Protein AF-A0A2D7RU64-F1 (afdb_monomer_lite)

pLDDT: mean 87.67, std 20.87, range [29.81, 98.88]

Secondary structure (DSSP, 8-state):
--------------GGGHHHHHHHHHTTS--SPPPHHHHHHHHHHHHHHHHHHHHHT-HHHHHHHHHHHHHSS-HHHHHHHHHTT--HHHHHHHHHHHHTT--HHHHHHHHHHHHHHHHHHHHHH---HHHHHHHHHHHHHHHHHHHEETTEE--HHHHHHHHHHHHHHHHHHHTS-HHHHHHHHHHHHHGGGGSEEEES--SSPPPHHHHHHHHHHHHTT-

Radius of gyration: 19.37 Å; chains: 1; bounding box: 39×70×60 Å

Structure (mmCIF, N/CA/C/O backbone):
data_AF-A0A2D7RU64-F1
#
_entry.id   AF-A0A2D7RU64-F1
#
loop_
_atom_site.group_PDB
_atom_site.id
_atom_site.type_symbol
_atom_site.label_atom_id
_atom_site.label_alt_id
_atom_site.label_comp_id
_atom_site.label_asym_id
_atom_site.label_entity_id
_atom_site.label_seq_id
_atom_site.pdbx_PDB_ins_code
_atom_site.Cartn_x
_atom_site.Cartn_y
_atom_site.Cartn_z
_atom_site.occupancy
_atom_site.B_iso_or_equiv
_atom_site.auth_seq_id
_atom_site.auth_comp_id
_atom_site.auth_asym_id
_atom_site.auth_atom_id
_atom_site.pdbx_PDB_model_num
ATOM 1 N N . MET A 1 1 ? -8.155 -51.438 -35.256 1.00 36.69 1 MET A N 1
ATOM 2 C CA . MET A 1 1 ? -6.892 -50.686 -35.390 1.00 36.69 1 MET A CA 1
ATOM 3 C C . MET A 1 1 ? -7.203 -49.251 -35.005 1.00 36.69 1 MET A C 1
ATOM 5 O O . MET A 1 1 ? -8.192 -48.715 -35.480 1.00 36.69 1 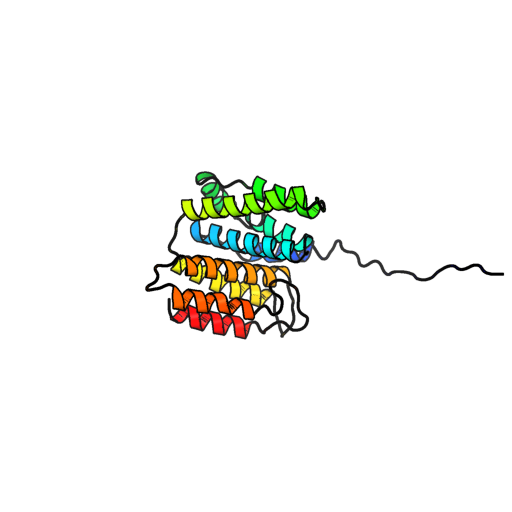MET A O 1
ATOM 9 N N . VAL A 1 2 ? -6.469 -48.746 -34.020 1.00 31.98 2 VAL A N 1
ATOM 10 C CA . VAL A 1 2 ? -6.647 -47.465 -33.319 1.00 31.98 2 VAL A CA 1
ATOM 11 C C . VAL A 1 2 ? -6.616 -46.281 -34.291 1.00 31.98 2 VAL A C 1
ATOM 13 O O . VAL A 1 2 ? -5.817 -46.326 -35.219 1.00 31.98 2 VAL A O 1
ATOM 16 N N . LEU A 1 3 ? -7.414 -45.233 -34.038 1.00 30.36 3 LEU A N 1
ATOM 17 C CA . LEU A 1 3 ? -6.971 -43.828 -34.073 1.00 30.36 3 LEU A CA 1
ATOM 18 C C . LEU A 1 3 ? -7.998 -42.899 -33.391 1.00 30.36 3 LEU A C 1
ATOM 20 O O . LEU A 1 3 ? -9.193 -42.941 -33.664 1.00 30.36 3 LEU A O 1
ATOM 24 N N . PHE A 1 4 ? -7.464 -42.124 -32.448 1.00 30.28 4 PHE A N 1
ATOM 25 C CA . PHE A 1 4 ? -8.061 -41.089 -31.600 1.00 30.28 4 PHE A CA 1
ATOM 26 C C . PHE A 1 4 ? -8.313 -39.772 -32.356 1.00 30.28 4 PHE A C 1
ATOM 28 O O . PHE A 1 4 ? -7.561 -39.481 -33.282 1.00 30.28 4 PHE A O 1
ATOM 35 N N . ALA A 1 5 ? -9.267 -38.963 -31.859 1.00 30.67 5 ALA A N 1
ATOM 36 C CA . ALA A 1 5 ? -9.297 -37.479 -31.760 1.00 30.67 5 ALA A CA 1
ATOM 37 C C . ALA A 1 5 ? -10.762 -36.989 -31.825 1.00 30.67 5 ALA A C 1
ATOM 39 O O . ALA A 1 5 ? -11.527 -37.541 -32.603 1.00 30.67 5 ALA A O 1
ATOM 40 N N . CYS A 1 6 ? -11.289 -35.977 -31.133 1.00 29.81 6 CYS A N 1
ATOM 41 C CA . CYS A 1 6 ? -10.915 -35.071 -30.043 1.00 29.81 6 CYS A CA 1
ATOM 42 C C . CYS A 1 6 ? -12.245 -34.398 -29.609 1.00 29.81 6 CYS A C 1
ATOM 44 O O . CYS A 1 6 ? -13.134 -34.202 -30.435 1.00 29.81 6 CYS A O 1
ATOM 46 N N . ALA A 1 7 ? -12.374 -34.002 -28.347 1.00 32.56 7 ALA A N 1
ATOM 47 C CA . ALA A 1 7 ? -13.348 -33.013 -27.852 1.00 32.56 7 ALA A CA 1
ATOM 48 C C . ALA A 1 7 ? -12.570 -32.024 -26.948 1.00 32.56 7 ALA A C 1
ATOM 50 O O . ALA A 1 7 ? -11.450 -32.389 -26.573 1.00 32.56 7 ALA A O 1
ATOM 51 N N . PRO A 1 8 ? -13.091 -30.852 -26.513 1.00 46.00 8 PRO A N 1
ATOM 52 C CA . PRO A 1 8 ? -14.379 -30.201 -26.796 1.00 46.00 8 PRO A CA 1
ATOM 53 C C . PRO A 1 8 ? -14.272 -28.697 -27.187 1.00 46.00 8 PRO A C 1
ATOM 55 O O . PRO A 1 8 ? -13.212 -28.081 -27.130 1.00 46.00 8 PRO A O 1
ATOM 58 N N . ASN A 1 9 ? -15.417 -28.096 -27.542 1.00 37.19 9 ASN A N 1
ATOM 59 C CA . ASN A 1 9 ? -15.616 -26.648 -27.682 1.00 37.19 9 ASN A CA 1
ATOM 60 C C . ASN A 1 9 ? -15.418 -25.926 -26.336 1.00 37.19 9 ASN A C 1
ATOM 62 O O . ASN A 1 9 ? -16.183 -26.149 -25.398 1.00 37.19 9 ASN A O 1
ATOM 66 N N . GLY A 1 10 ? -14.430 -25.032 -26.270 1.00 31.61 10 GLY A N 1
ATOM 67 C CA . GLY A 1 10 ? -14.260 -24.059 -25.192 1.00 31.61 10 GLY A CA 1
ATOM 68 C C . GLY A 1 10 ? -15.023 -22.769 -25.494 1.00 31.61 10 GLY A C 1
ATOM 69 O O . GLY A 1 10 ? -14.832 -22.157 -26.542 1.00 31.61 10 GLY A O 1
ATOM 70 N N . SER A 1 11 ? -15.886 -22.363 -24.565 1.00 34.62 11 SER A N 1
ATOM 71 C CA . SER A 1 11 ? -16.492 -21.032 -24.517 1.00 34.62 11 SER A CA 1
ATOM 72 C C . SER A 1 11 ? -15.397 -20.001 -24.231 1.00 34.62 11 SER A C 1
ATOM 74 O O . SER A 1 11 ? -14.817 -20.012 -23.147 1.00 34.62 11 SER A O 1
ATOM 76 N N . MET A 1 12 ? -15.103 -19.126 -25.194 1.00 34.28 12 MET A N 1
ATOM 77 C CA . MET A 1 12 ? -14.262 -17.947 -24.974 1.00 34.28 12 MET A CA 1
ATOM 78 C C . MET A 1 12 ? -15.017 -16.965 -24.075 1.00 34.28 12 MET A C 1
ATOM 80 O O . MET A 1 12 ? -16.063 -16.454 -24.463 1.00 34.28 12 MET A O 1
ATOM 84 N N . ILE A 1 13 ? -14.497 -16.719 -22.872 1.00 40.28 13 ILE A N 1
ATOM 85 C CA . ILE A 1 13 ? -14.863 -15.537 -22.090 1.00 40.28 13 ILE A CA 1
ATOM 86 C C . ILE A 1 13 ? -14.013 -14.384 -22.620 1.00 40.28 13 ILE A C 1
ATOM 88 O O . ILE A 1 13 ? -12.785 -14.464 -22.624 1.00 40.28 13 ILE A O 1
ATOM 92 N N . ASP A 1 14 ? -14.691 -13.351 -23.108 1.00 36.53 14 ASP A N 1
ATOM 93 C CA . ASP A 1 14 ? -14.107 -12.098 -23.566 1.00 36.53 14 ASP A CA 1
ATOM 94 C C . ASP A 1 14 ? -13.456 -11.365 -22.380 1.00 36.53 14 ASP A C 1
ATOM 96 O O . ASP A 1 14 ? -14.135 -10.882 -21.474 1.00 36.53 14 ASP A O 1
ATOM 100 N N . ARG A 1 15 ? -12.118 -11.342 -22.360 1.00 42.25 15 ARG A N 1
ATOM 101 C CA . ARG A 1 15 ? -11.293 -10.740 -21.298 1.00 42.25 15 ARG A CA 1
ATOM 102 C C . ARG A 1 15 ? -11.152 -9.219 -21.431 1.00 42.25 15 ARG A C 1
ATOM 104 O O . ARG A 1 15 ? -10.559 -8.597 -20.558 1.00 42.25 15 ARG A O 1
ATOM 111 N N . SER A 1 16 ? -11.697 -8.618 -22.489 1.00 36.31 16 SER A N 1
ATOM 112 C CA . SER A 1 16 ? -11.514 -7.190 -22.791 1.00 36.31 16 SER A CA 1
ATOM 113 C C . SER A 1 16 ? -12.290 -6.266 -21.851 1.00 36.31 16 SER A C 1
ATOM 115 O O . SER A 1 16 ? -11.922 -5.108 -21.697 1.00 36.31 16 SER A O 1
ATOM 117 N N . ASN A 1 17 ? -13.371 -6.766 -21.244 1.00 31.81 17 ASN A N 1
ATOM 118 C CA . ASN A 1 17 ? -14.371 -5.928 -20.578 1.00 31.81 17 ASN A CA 1
ATOM 119 C C . ASN A 1 17 ? -14.257 -5.907 -19.044 1.00 31.81 17 ASN A C 1
ATOM 121 O O . ASN A 1 17 ? -14.997 -5.186 -18.391 1.00 31.81 17 ASN A O 1
ATOM 125 N N . VAL A 1 18 ? -13.361 -6.713 -18.461 1.00 37.25 18 VAL A N 1
ATOM 126 C CA . VAL A 1 18 ? -13.151 -6.773 -17.001 1.00 37.25 18 VAL A CA 1
ATOM 127 C C . VAL A 1 18 ? -12.136 -5.722 -16.543 1.00 37.25 18 VAL A C 1
ATOM 129 O O . VAL A 1 18 ? -12.230 -5.230 -15.430 1.00 37.25 18 VAL A O 1
ATOM 132 N N . MET A 1 19 ? -11.192 -5.334 -17.407 1.00 37.41 19 MET A N 1
ATOM 133 C CA . MET A 1 19 ? -10.098 -4.425 -17.045 1.00 37.41 19 MET A CA 1
ATOM 134 C C . MET A 1 19 ? -10.523 -2.949 -17.012 1.00 37.41 19 MET A C 1
ATOM 136 O O . MET A 1 19 ? -9.963 -2.164 -16.256 1.00 37.41 19 MET A O 1
ATOM 140 N N . THR A 1 20 ? -11.503 -2.553 -17.831 1.00 34.12 20 THR A N 1
ATOM 141 C CA . THR A 1 20 ? -11.933 -1.150 -17.954 1.00 34.12 20 THR A CA 1
ATOM 142 C C . THR A 1 20 ? -12.822 -0.696 -16.799 1.00 34.12 20 THR A C 1
ATOM 144 O O . THR A 1 20 ? -12.705 0.446 -16.368 1.00 34.12 20 THR A O 1
ATOM 147 N N . ASP A 1 21 ? -13.656 -1.589 -16.256 1.00 35.47 21 ASP A N 1
ATOM 148 C CA . ASP A 1 21 ? -14.569 -1.266 -15.147 1.00 35.47 21 ASP A CA 1
ATOM 149 C C . ASP A 1 21 ? -13.836 -1.085 -13.805 1.00 35.47 21 ASP A C 1
ATOM 151 O O . ASP A 1 21 ? -14.283 -0.310 -12.958 1.00 35.47 21 ASP A O 1
ATOM 155 N N . THR A 1 22 ? -12.711 -1.778 -13.597 1.00 42.38 22 THR A N 1
ATOM 156 C CA . THR A 1 22 ? -11.930 -1.700 -12.350 1.00 42.38 22 THR A CA 1
ATOM 157 C C . THR A 1 22 ? -11.070 -0.435 -12.302 1.00 42.38 22 THR A C 1
ATOM 159 O O . THR A 1 22 ? -11.028 0.245 -11.281 1.00 42.38 22 THR A O 1
ATOM 162 N N . VAL A 1 23 ? -10.450 -0.060 -13.430 1.00 37.59 23 VAL A N 1
ATOM 163 C CA . VAL A 1 23 ? -9.608 1.148 -13.526 1.00 37.59 23 VAL A CA 1
ATOM 164 C C . VAL A 1 23 ? -10.438 2.430 -13.388 1.00 37.59 23 VAL A C 1
ATOM 166 O O . VAL A 1 23 ? -9.975 3.393 -12.785 1.00 37.59 23 VAL A O 1
ATOM 169 N N . GLU A 1 24 ? -11.679 2.467 -13.890 1.00 32.34 24 GLU A N 1
ATOM 170 C CA . GLU A 1 24 ? -12.553 3.636 -13.689 1.00 32.34 24 GLU A CA 1
ATOM 171 C C . GLU A 1 24 ? -13.027 3.800 -12.233 1.00 32.34 24 GLU A C 1
ATOM 173 O O . GLU A 1 24 ? -13.353 4.918 -11.827 1.00 32.34 24 GLU A O 1
ATOM 178 N N . LYS A 1 25 ? -13.049 2.725 -11.430 1.00 38.41 25 LYS A N 1
ATOM 179 C CA . LYS A 1 25 ? -13.471 2.788 -10.022 1.00 38.41 25 LYS A CA 1
ATOM 180 C C . LYS A 1 25 ? -12.365 3.229 -9.062 1.00 38.41 25 LYS A C 1
ATOM 182 O O . LYS A 1 25 ? -12.672 4.071 -8.218 1.00 38.41 25 LYS A O 1
ATOM 187 N N . SER A 1 26 ? -11.121 2.757 -9.208 1.00 44.41 26 SER A N 1
ATOM 188 C CA . SER A 1 26 ? -10.034 3.138 -8.276 1.00 44.41 26 SER A CA 1
ATOM 189 C C . SER A 1 26 ? -9.669 4.628 -8.390 1.00 44.41 26 SER A C 1
ATOM 191 O O . SER A 1 26 ? -9.471 5.328 -7.398 1.00 44.41 26 SER A O 1
ATOM 193 N N . VAL A 1 27 ? -9.727 5.186 -9.608 1.00 39.22 27 VAL A N 1
ATOM 194 C CA . VAL A 1 27 ? -9.453 6.612 -9.872 1.00 39.22 27 VAL A CA 1
ATOM 195 C C . VAL A 1 27 ? -10.478 7.540 -9.195 1.00 39.22 27 VAL A C 1
ATOM 197 O O . VAL A 1 27 ? -10.201 8.719 -8.963 1.00 39.22 27 VAL A O 1
ATOM 200 N N . ALA A 1 28 ? -11.669 7.038 -8.856 1.00 40.81 28 ALA A N 1
ATOM 201 C CA . ALA A 1 28 ? -12.777 7.864 -8.388 1.00 40.81 28 ALA A CA 1
ATOM 202 C C . ALA A 1 28 ? -12.670 8.322 -6.918 1.00 40.81 28 ALA A C 1
ATOM 204 O O . ALA A 1 28 ? -13.420 9.228 -6.536 1.00 40.81 28 ALA A O 1
ATOM 205 N N . HIS A 1 29 ? -11.782 7.748 -6.090 1.00 51.91 29 HIS A N 1
ATOM 206 C CA . HIS A 1 29 ? -11.872 7.949 -4.634 1.00 51.91 29 HIS A CA 1
ATOM 207 C C . HIS A 1 29 ? -11.072 9.130 -4.055 1.00 51.91 29 HIS A C 1
ATOM 209 O O . HIS A 1 29 ? -11.445 9.654 -3.007 1.00 51.91 29 HIS A O 1
ATOM 215 N N . GLN A 1 30 ? -10.046 9.654 -4.736 1.00 57.34 30 GLN A N 1
ATOM 216 C CA . GLN A 1 30 ? -9.261 10.789 -4.214 1.00 57.34 30 GLN A CA 1
ATOM 217 C C . GLN A 1 30 ? -9.542 12.098 -4.960 1.00 57.34 30 GLN A C 1
ATOM 219 O O . GLN A 1 30 ? -8.739 12.599 -5.742 1.00 57.34 30 GLN A O 1
ATOM 224 N N . GLN A 1 31 ? -10.701 12.700 -4.672 1.00 55.28 31 GLN A N 1
ATOM 225 C CA . GLN A 1 31 ? -11.150 13.972 -5.265 1.00 55.28 31 GLN A CA 1
ATOM 226 C C . GLN A 1 31 ? -10.354 15.213 -4.801 1.00 55.28 31 GLN A C 1
ATOM 228 O O . GLN A 1 31 ? -10.676 16.334 -5.196 1.00 55.28 31 GLN A O 1
ATOM 233 N N . SER A 1 32 ? -9.346 15.074 -3.932 1.00 66.75 32 SER A N 1
ATOM 234 C CA . SER A 1 32 ? -8.564 16.201 -3.403 1.00 66.75 32 SER A CA 1
ATOM 235 C C . SER A 1 32 ? -7.092 15.836 -3.186 1.00 66.75 32 SER A C 1
ATOM 237 O O . SER A 1 32 ? -6.800 14.702 -2.810 1.00 66.75 32 SER A O 1
ATOM 239 N N . PRO A 1 33 ? -6.159 16.786 -3.393 1.00 82.94 33 PRO A N 1
ATOM 240 C CA . PRO A 1 33 ? -4.736 16.544 -3.187 1.00 82.94 33 PRO A CA 1
ATOM 241 C C . PRO A 1 33 ? -4.428 16.258 -1.711 1.00 82.94 33 PRO A C 1
ATOM 243 O O . PRO A 1 33 ? -4.871 16.978 -0.812 1.00 82.94 33 PRO A O 1
ATOM 246 N N . LEU A 1 34 ? -3.624 15.228 -1.473 1.00 90.31 34 LEU A N 1
ATOM 247 C CA . LEU A 1 34 ? -3.094 14.847 -0.174 1.00 90.31 34 LEU A CA 1
ATOM 248 C C . LEU A 1 34 ? -1.852 15.683 0.173 1.00 90.31 34 LEU A C 1
ATOM 250 O O . LEU A 1 34 ? -1.037 16.017 -0.696 1.00 90.31 34 LEU A O 1
ATOM 254 N N . PRO A 1 35 ? -1.617 15.962 1.467 1.00 93.50 35 PRO A N 1
ATOM 255 C CA . PRO A 1 35 ? -0.308 16.392 1.937 1.00 93.50 35 PRO A CA 1
ATOM 256 C C . PRO A 1 35 ? 0.784 15.412 1.489 1.00 93.50 35 PRO A C 1
ATOM 258 O O . PRO A 1 35 ? 0.609 14.196 1.563 1.00 93.50 35 PRO A O 1
ATOM 261 N N . MET A 1 36 ? 1.943 15.930 1.077 1.00 95.31 36 MET A N 1
ATOM 262 C CA . MET A 1 36 ? 3.017 15.121 0.483 1.00 95.31 36 MET A CA 1
ATOM 263 C C . MET A 1 36 ? 3.421 13.877 1.306 1.00 95.31 36 MET A C 1
ATOM 265 O O . MET A 1 36 ? 3.544 12.810 0.702 1.00 95.31 36 MET A O 1
ATOM 269 N N . PRO A 1 37 ? 3.577 13.934 2.647 1.00 96.69 37 PRO A N 1
ATOM 270 C CA . PRO A 1 37 ? 3.855 12.730 3.434 1.00 96.69 37 PRO A CA 1
ATOM 271 C C . PRO A 1 37 ? 2.754 11.662 3.349 1.00 96.69 37 PRO A C 1
ATOM 273 O O . PRO A 1 37 ? 3.065 10.478 3.278 1.00 96.69 37 PRO A O 1
ATOM 276 N N . MET A 1 38 ? 1.479 12.069 3.307 1.00 96.88 38 MET A N 1
ATOM 277 C CA . MET A 1 38 ? 0.340 11.152 3.160 1.00 96.88 38 MET A CA 1
ATOM 278 C C . MET A 1 38 ? 0.296 10.558 1.752 1.00 96.88 38 MET A C 1
ATOM 280 O O . MET A 1 38 ? 0.139 9.350 1.613 1.00 96.88 38 MET A O 1
ATOM 284 N N . ARG A 1 39 ? 0.547 11.367 0.712 1.00 96.62 39 ARG A N 1
ATOM 285 C CA . ARG A 1 39 ? 0.670 10.870 -0.667 1.00 96.62 39 ARG A CA 1
ATOM 286 C C . ARG A 1 39 ? 1.771 9.814 -0.790 1.00 96.62 39 ARG A C 1
ATOM 288 O O . ARG A 1 39 ? 1.555 8.773 -1.398 1.00 96.62 39 ARG A O 1
ATOM 295 N N . LEU A 1 40 ? 2.942 10.047 -0.200 1.00 97.56 40 LEU A N 1
ATOM 296 C CA . LEU A 1 40 ? 4.040 9.075 -0.232 1.00 97.56 40 LEU A CA 1
ATOM 297 C C . LEU A 1 40 ? 3.752 7.818 0.596 1.00 97.56 40 LEU A C 1
ATOM 299 O O . LEU A 1 40 ? 4.186 6.731 0.214 1.00 97.56 40 LEU A O 1
ATOM 303 N N . ALA A 1 41 ? 3.023 7.946 1.705 1.00 98.06 41 ALA A N 1
ATOM 304 C CA . ALA A 1 41 ? 2.558 6.801 2.480 1.00 98.06 41 ALA A CA 1
ATOM 305 C C . ALA A 1 41 ? 1.562 5.947 1.676 1.00 98.06 41 ALA A C 1
ATOM 307 O O . ALA A 1 41 ? 1.728 4.731 1.609 1.00 98.06 41 ALA A O 1
ATOM 308 N N . PHE A 1 42 ? 0.604 6.588 0.999 1.00 97.81 42 PHE A N 1
ATOM 309 C CA . PHE A 1 42 ? -0.344 5.948 0.083 1.00 97.81 42 PHE A CA 1
ATOM 310 C C . PHE A 1 42 ? 0.393 5.193 -1.037 1.00 97.81 42 PHE A C 1
ATOM 312 O O . PHE A 1 42 ? 0.267 3.980 -1.165 1.00 97.81 42 PHE A O 1
ATOM 319 N N . MET A 1 43 ? 1.315 5.858 -1.741 1.00 97.94 43 MET A N 1
ATOM 320 C CA . MET A 1 43 ? 2.185 5.211 -2.737 1.00 97.94 43 MET A CA 1
ATOM 321 C C . MET A 1 43 ? 2.952 4.005 -2.177 1.00 97.94 43 MET A C 1
ATOM 323 O O . MET A 1 43 ? 3.092 2.985 -2.849 1.00 97.94 43 MET A O 1
ATOM 327 N N . SER A 1 44 ? 3.472 4.120 -0.951 1.00 98.69 44 SER A N 1
ATOM 328 C CA . SER A 1 44 ? 4.224 3.036 -0.312 1.00 98.69 44 SER A CA 1
ATOM 329 C C . SER A 1 44 ? 3.339 1.815 -0.063 1.00 98.69 44 SER A C 1
ATOM 331 O O . SER A 1 44 ? 3.830 0.690 -0.153 1.00 98.69 44 SER A O 1
ATOM 333 N N . GLY A 1 45 ? 2.051 2.024 0.228 1.00 98.69 45 GLY A N 1
ATOM 334 C CA . GLY A 1 45 ? 1.065 0.958 0.394 1.00 98.69 45 GLY A CA 1
ATOM 335 C C . GLY A 1 45 ? 0.924 0.105 -0.857 1.00 98.69 45 GLY A C 1
ATOM 336 O O . GLY A 1 45 ? 1.169 -1.100 -0.791 1.00 98.69 45 GLY A O 1
ATOM 337 N N . HIS A 1 46 ? 0.661 0.738 -2.002 1.00 98.69 46 HIS A N 1
ATOM 338 C CA . HIS A 1 46 ? 0.577 0.044 -3.291 1.00 98.69 46 HIS A CA 1
ATOM 339 C C . HIS A 1 46 ? 1.875 -0.695 -3.635 1.00 98.69 46 HIS A C 1
ATOM 341 O O . HIS A 1 46 ? 1.864 -1.866 -4.012 1.00 98.69 46 HIS A O 1
ATOM 347 N N . VAL A 1 47 ? 3.031 -0.052 -3.427 1.00 98.81 47 VAL A N 1
ATOM 348 C CA . VAL A 1 47 ? 4.338 -0.690 -3.660 1.00 98.81 47 VAL A CA 1
ATOM 349 C C . VAL A 1 47 ? 4.521 -1.923 -2.772 1.00 98.81 47 VAL A C 1
ATOM 351 O O . VAL A 1 47 ? 5.014 -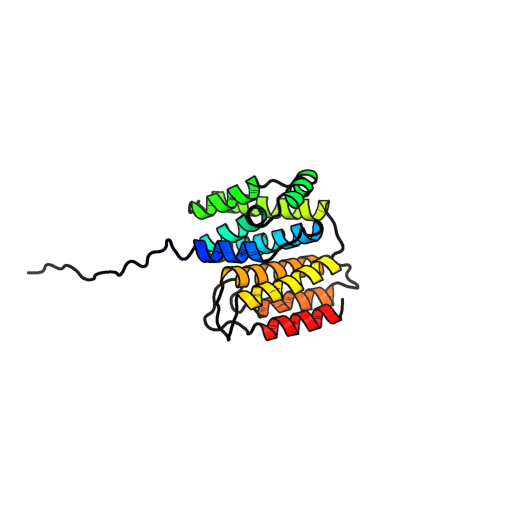2.953 -3.237 1.00 98.81 47 VAL A O 1
ATOM 354 N N . SER A 1 48 ? 4.103 -1.849 -1.507 1.00 98.81 48 SER A N 1
ATOM 355 C CA . SER A 1 48 ? 4.159 -2.972 -0.568 1.00 98.81 48 SER A CA 1
ATOM 356 C C . SER A 1 48 ? 3.238 -4.124 -0.988 1.00 98.81 48 SER A C 1
ATOM 358 O O . SER A 1 48 ? 3.669 -5.287 -0.997 1.00 98.81 48 SER A O 1
ATOM 360 N N . ALA A 1 49 ? 2.004 -3.817 -1.406 1.00 98.81 49 ALA A N 1
ATOM 361 C CA . ALA A 1 49 ? 1.063 -4.797 -1.944 1.00 98.81 49 ALA A CA 1
ATOM 362 C C . ALA A 1 49 ? 1.635 -5.483 -3.194 1.00 98.81 49 ALA A C 1
ATOM 364 O O . ALA A 1 49 ? 1.747 -6.712 -3.227 1.00 98.81 49 ALA A O 1
ATOM 365 N N . GLY A 1 50 ? 2.103 -4.700 -4.169 1.00 98.75 50 GLY A N 1
ATOM 366 C CA . GLY A 1 50 ? 2.648 -5.211 -5.424 1.00 98.75 50 GLY A CA 1
ATOM 367 C C . GLY A 1 50 ? 3.896 -6.080 -5.245 1.00 98.75 50 GLY A C 1
ATOM 368 O O . GLY A 1 50 ? 3.977 -7.172 -5.810 1.00 98.75 50 GLY A O 1
ATOM 369 N N . ILE A 1 51 ? 4.844 -5.676 -4.390 1.00 98.81 51 ILE A N 1
ATOM 370 C CA . ILE A 1 51 ? 6.021 -6.506 -4.064 1.00 98.81 51 ILE A CA 1
ATOM 371 C C . ILE A 1 51 ? 5.595 -7.823 -3.395 1.00 98.81 51 ILE A C 1
ATOM 373 O O . ILE A 1 51 ? 6.130 -8.887 -3.723 1.00 98.81 51 ILE A O 1
ATOM 377 N N . THR A 1 52 ? 4.629 -7.774 -2.473 1.00 98.75 52 THR A N 1
ATOM 378 C CA . THR A 1 52 ? 4.132 -8.978 -1.788 1.00 98.75 52 THR A CA 1
ATOM 379 C C . THR A 1 52 ? 3.459 -9.938 -2.769 1.00 98.75 52 THR A C 1
ATOM 381 O O . THR A 1 52 ? 3.719 -11.143 -2.727 1.00 98.75 52 THR A O 1
ATOM 384 N N . LEU A 1 53 ? 2.647 -9.412 -3.686 1.00 98.88 53 LEU A N 1
ATOM 385 C CA . LEU A 1 53 ? 1.968 -10.180 -4.730 1.00 98.88 53 LEU A CA 1
ATOM 386 C C . LEU A 1 53 ? 2.950 -10.821 -5.706 1.00 98.88 53 LEU A C 1
ATOM 388 O O . LEU A 1 53 ? 2.840 -12.016 -5.982 1.00 98.88 53 LEU A O 1
ATOM 392 N N . TYR A 1 54 ? 3.978 -10.086 -6.136 1.00 98.75 54 TYR A N 1
ATOM 393 C CA . TYR A 1 54 ? 5.030 -10.652 -6.976 1.00 98.75 54 TYR A CA 1
ATOM 394 C C . TYR A 1 54 ? 5.718 -11.842 -6.292 1.00 98.75 54 TYR A C 1
ATOM 396 O O . TYR A 1 54 ? 5.926 -12.890 -6.905 1.00 98.75 54 TYR A O 1
ATOM 404 N N . HIS A 1 55 ? 6.041 -11.718 -5.001 1.00 98.56 55 HIS A N 1
ATOM 405 C CA . HIS A 1 55 ? 6.631 -12.820 -4.240 1.00 98.56 55 HIS A CA 1
ATOM 406 C C . HIS A 1 55 ? 5.689 -14.015 -4.060 1.00 98.56 55 HIS A C 1
ATOM 408 O O . HIS A 1 55 ? 6.172 -15.139 -3.911 1.00 98.56 55 HIS A O 1
ATOM 414 N N . ALA A 1 56 ? 4.378 -13.788 -4.112 1.00 98.19 56 ALA A N 1
ATOM 415 C CA . ALA A 1 56 ? 3.364 -14.835 -4.110 1.00 98.19 56 ALA A CA 1
ATOM 416 C C . ALA A 1 56 ? 3.109 -15.450 -5.503 1.00 98.19 56 ALA A C 1
ATOM 418 O O . ALA A 1 56 ? 2.406 -16.454 -5.592 1.00 98.19 56 ALA A O 1
ATOM 419 N N . GLY A 1 57 ? 3.711 -14.899 -6.564 1.00 97.88 57 GLY A N 1
ATOM 420 C CA . GLY A 1 57 ? 3.550 -15.356 -7.947 1.00 97.88 57 GLY A CA 1
ATOM 421 C C . GLY A 1 57 ? 2.422 -14.670 -8.725 1.00 97.88 57 GLY A C 1
ATOM 422 O O . GLY A 1 57 ? 2.168 -15.058 -9.859 1.00 97.88 57 GLY A O 1
ATOM 423 N N . GLU A 1 58 ? 1.776 -13.651 -8.155 1.00 98.25 58 GLU A N 1
ATOM 424 C CA . GLU A 1 58 ? 0.674 -12.905 -8.778 1.00 98.25 58 GLU A CA 1
ATOM 425 C C . GLU A 1 58 ? 1.216 -11.691 -9.549 1.00 98.25 58 GLU A C 1
ATOM 427 O O . GLU A 1 58 ? 1.173 -10.555 -9.074 1.00 98.25 58 GLU A O 1
ATOM 432 N N . THR A 1 59 ? 1.793 -11.927 -10.729 1.00 97.69 59 THR A N 1
ATOM 433 C CA . THR A 1 59 ? 2.502 -10.893 -11.507 1.00 97.69 59 THR A CA 1
ATOM 434 C C . THR A 1 59 ? 1.586 -9.817 -12.085 1.00 97.69 59 THR A C 1
ATOM 436 O O . THR A 1 59 ? 1.973 -8.652 -12.093 1.00 97.69 59 THR A O 1
ATOM 439 N N . GLU A 1 60 ? 0.380 -10.183 -12.527 1.00 97.88 60 GLU A N 1
ATOM 440 C CA . GLU A 1 60 ? -0.594 -9.246 -13.103 1.00 97.88 60 GLU A CA 1
ATOM 441 C C . GLU A 1 60 ? -1.030 -8.201 -12.069 1.00 97.88 60 GLU A C 1
ATOM 443 O O . GLU A 1 60 ? -0.807 -7.009 -12.269 1.00 97.88 60 GLU A O 1
ATOM 448 N N . MET A 1 61 ? -1.533 -8.646 -10.910 1.00 98.38 61 MET A N 1
ATOM 449 C CA . MET A 1 61 ? -1.905 -7.729 -9.828 1.00 98.38 61 MET A CA 1
ATOM 450 C C . MET A 1 61 ? -0.690 -6.965 -9.293 1.00 98.38 61 MET A C 1
ATOM 452 O O . MET A 1 61 ? -0.795 -5.778 -8.997 1.00 98.38 61 MET A O 1
ATOM 456 N N . ALA A 1 62 ? 0.484 -7.603 -9.201 1.00 98.75 62 ALA A N 1
ATOM 457 C CA . ALA A 1 62 ? 1.703 -6.900 -8.809 1.00 98.75 62 ALA A CA 1
ATOM 458 C C . ALA A 1 62 ? 2.033 -5.729 -9.746 1.00 98.75 62 ALA A C 1
ATOM 460 O O . ALA A 1 62 ? 2.450 -4.676 -9.263 1.00 98.75 62 ALA A O 1
ATOM 461 N N . SER A 1 63 ? 1.837 -5.907 -11.056 1.00 98.56 63 SER A N 1
ATOM 462 C CA . SER A 1 63 ? 2.045 -4.859 -12.055 1.00 98.56 63 SER A CA 1
ATOM 463 C C . SER A 1 63 ? 1.124 -3.668 -11.815 1.00 98.56 63 SER A C 1
ATOM 465 O O . SER A 1 63 ? 1.615 -2.553 -11.634 1.00 98.56 63 SER A O 1
ATOM 467 N N . SER A 1 64 ? -0.188 -3.918 -11.722 1.00 97.75 64 SER A N 1
ATOM 468 C CA . SER A 1 64 ? -1.196 -2.879 -11.478 1.00 97.75 64 SER A CA 1
ATOM 469 C C . SER A 1 64 ? -0.855 -2.049 -10.240 1.00 97.75 64 SER A C 1
ATOM 471 O O . SER A 1 64 ? -0.675 -0.837 -10.343 1.00 97.75 64 SER A O 1
ATOM 473 N N . HIS A 1 65 ? -0.616 -2.710 -9.106 1.00 98.56 65 HIS A N 1
ATOM 474 C CA . HIS A 1 65 ? -0.270 -2.039 -7.849 1.00 98.56 65 HIS A CA 1
ATOM 475 C C . HIS A 1 65 ? 1.024 -1.227 -7.933 1.00 98.56 65 HIS A C 1
ATOM 477 O O . HIS A 1 65 ? 1.107 -0.103 -7.442 1.00 98.56 65 HIS A O 1
ATOM 483 N N . LEU A 1 66 ? 2.059 -1.749 -8.595 1.00 98.50 66 LEU A N 1
ATOM 484 C CA . LEU A 1 66 ? 3.317 -1.014 -8.752 1.00 98.50 66 LEU A CA 1
ATOM 485 C C . LEU A 1 66 ? 3.193 0.203 -9.680 1.00 98.50 66 LEU A C 1
ATOM 487 O O . LEU A 1 66 ? 4.068 1.073 -9.629 1.00 98.50 66 LEU A O 1
ATOM 491 N N . LEU A 1 67 ? 2.121 0.297 -10.473 1.00 97.75 67 LEU A N 1
ATOM 492 C CA . LEU A 1 67 ? 1.810 1.450 -11.315 1.00 97.75 67 LEU A CA 1
ATOM 493 C C . LEU A 1 67 ? 0.965 2.521 -10.604 1.00 97.75 67 LEU A C 1
ATOM 495 O O . LEU A 1 67 ? 1.061 3.689 -10.987 1.00 97.75 67 LEU A O 1
ATOM 499 N N . HIS A 1 68 ? 0.215 2.181 -9.550 1.00 95.69 68 HIS A N 1
ATOM 500 C CA . HIS A 1 68 ? -0.650 3.122 -8.812 1.00 95.69 68 HIS A CA 1
ATOM 501 C C . HIS A 1 68 ? 0.051 4.417 -8.356 1.00 95.69 68 HIS A C 1
ATOM 503 O O . HIS A 1 68 ? -0.519 5.498 -8.544 1.00 95.69 68 HIS A O 1
ATOM 509 N N . PRO A 1 69 ? 1.326 4.408 -7.893 1.00 95.06 69 PRO A N 1
ATOM 510 C CA . PRO A 1 69 ? 2.050 5.650 -7.607 1.00 95.06 69 PRO A CA 1
ATOM 511 C C . PRO A 1 69 ? 2.102 6.633 -8.787 1.00 95.06 69 PRO A C 1
ATOM 513 O O . PRO A 1 69 ? 2.216 7.847 -8.598 1.00 95.06 69 PRO A O 1
ATOM 516 N N . VAL A 1 70 ? 2.010 6.132 -10.018 1.00 93.44 70 VAL A N 1
ATOM 517 C CA . VAL A 1 70 ? 1.937 6.944 -11.231 1.00 93.44 70 VAL A CA 1
ATOM 518 C C . VAL A 1 70 ? 0.493 7.191 -11.654 1.00 93.44 70 VAL A C 1
ATOM 520 O O . VAL A 1 70 ? 0.182 8.346 -11.939 1.00 93.44 70 VAL A O 1
ATOM 523 N N . SER A 1 71 ? -0.383 6.191 -11.716 1.00 91.69 71 SER A N 1
ATOM 524 C CA . SER A 1 71 ? -1.739 6.377 -12.263 1.00 91.69 71 SER A CA 1
ATOM 525 C C . SER A 1 71 ? -2.676 7.172 -11.347 1.00 91.69 71 SER A C 1
ATOM 527 O O . SER A 1 71 ? -3.506 7.921 -11.854 1.00 91.69 71 SER A O 1
ATOM 529 N N . GLU A 1 72 ? -2.500 7.097 -10.026 1.00 89.50 72 GLU A N 1
ATOM 530 C CA . GLU A 1 72 ? -3.474 7.617 -9.045 1.00 89.50 72 GLU A CA 1
ATOM 531 C C . GLU A 1 72 ? -3.027 8.908 -8.346 1.00 89.50 72 GLU A C 1
ATOM 533 O O . GLU A 1 72 ? -3.685 9.417 -7.439 1.00 89.50 72 GLU A O 1
ATOM 538 N N . THR A 1 73 ? -1.896 9.476 -8.764 1.00 86.62 73 THR A N 1
ATOM 539 C CA . THR A 1 73 ? -1.381 10.732 -8.201 1.00 86.62 73 THR A CA 1
ATOM 540 C C . THR A 1 73 ? -1.900 11.939 -8.973 1.00 86.62 73 THR A C 1
ATOM 542 O O . THR A 1 73 ? -1.690 12.043 -10.187 1.00 86.62 73 THR A O 1
ATOM 545 N N . HIS A 1 74 ? -2.497 12.911 -8.283 1.00 84.50 74 HIS A N 1
ATOM 546 C CA . HIS A 1 74 ? -2.968 14.137 -8.921 1.00 84.50 74 HIS A CA 1
ATOM 547 C C . HIS A 1 74 ? -1.796 14.914 -9.546 1.00 84.50 74 HIS A C 1
ATOM 549 O O . HIS A 1 74 ? -0.670 14.916 -9.035 1.00 84.50 74 HIS A O 1
ATOM 555 N N . VAL A 1 75 ? -2.045 15.601 -10.666 1.00 82.12 75 VAL A N 1
ATOM 556 C CA . VAL A 1 75 ? -0.998 16.322 -11.416 1.00 82.12 75 VAL A CA 1
ATOM 557 C C . VAL A 1 75 ? -0.250 17.341 -10.545 1.00 82.12 75 VAL A C 1
ATOM 559 O O . VAL A 1 75 ? 0.978 17.420 -10.607 1.00 82.12 75 VAL A O 1
ATOM 562 N N . ASP A 1 76 ? -0.974 18.043 -9.673 1.00 82.25 76 ASP A N 1
ATOM 563 C CA . ASP A 1 76 ? -0.406 19.061 -8.781 1.00 82.25 76 ASP A CA 1
ATOM 564 C C . ASP A 1 76 ? 0.477 18.458 -7.679 1.00 82.25 76 ASP A C 1
ATOM 566 O O . ASP A 1 76 ? 1.534 19.003 -7.356 1.00 82.25 76 ASP A O 1
ATOM 570 N N . GLU A 1 77 ? 0.100 17.301 -7.130 1.00 87.31 77 GLU A N 1
ATOM 571 C CA . GLU A 1 77 ? 0.920 16.599 -6.137 1.00 87.31 77 GLU A CA 1
ATOM 572 C C . GLU A 1 77 ? 2.220 16.108 -6.775 1.00 87.31 77 GLU A C 1
ATOM 574 O O . GLU A 1 77 ? 3.306 16.256 -6.206 1.00 87.31 77 GLU A O 1
ATOM 579 N N . ARG A 1 78 ? 2.122 15.583 -8.002 1.00 86.25 78 ARG A N 1
ATOM 580 C CA . ARG A 1 78 ? 3.261 15.063 -8.763 1.00 86.25 78 ARG A CA 1
ATOM 581 C C . ARG A 1 78 ? 4.326 16.127 -9.011 1.00 86.25 78 ARG A C 1
ATOM 583 O O . ARG A 1 78 ? 5.515 15.821 -8.929 1.00 86.25 78 ARG A O 1
ATOM 590 N N . ALA A 1 79 ? 3.918 17.373 -9.262 1.00 88.25 79 ALA A N 1
ATOM 591 C CA . ALA A 1 79 ? 4.842 18.495 -9.416 1.00 88.25 79 ALA A CA 1
ATOM 592 C C . ALA A 1 79 ? 5.699 18.712 -8.157 1.00 88.25 79 ALA A C 1
ATOM 594 O O . ALA A 1 79 ? 6.918 18.863 -8.258 1.00 88.25 79 ALA A O 1
ATOM 595 N N . GLY A 1 80 ? 5.086 18.656 -6.969 1.00 91.19 80 GLY A N 1
ATOM 596 C CA . GLY A 1 80 ? 5.807 18.735 -5.697 1.00 91.19 80 GLY A CA 1
ATOM 597 C C . GLY A 1 80 ? 6.750 17.549 -5.480 1.00 91.19 80 GLY A C 1
ATOM 598 O O . GLY A 1 80 ? 7.887 17.732 -5.043 1.00 91.19 80 GLY A O 1
ATOM 599 N N . LEU A 1 81 ? 6.310 16.341 -5.840 1.00 95.06 81 LEU A N 1
ATOM 600 C CA . LEU A 1 81 ? 7.107 15.120 -5.707 1.00 95.06 81 LEU A CA 1
ATOM 601 C C . LEU A 1 81 ? 8.383 15.151 -6.562 1.00 95.06 81 LEU A C 1
ATOM 603 O O . LEU A 1 81 ? 9.436 14.699 -6.107 1.00 95.06 81 LEU A O 1
ATOM 607 N N . TYR A 1 82 ? 8.338 15.729 -7.768 1.00 94.44 82 TYR A N 1
ATOM 608 C CA . TYR A 1 82 ? 9.550 15.918 -8.579 1.00 94.44 82 TYR A CA 1
ATOM 609 C C . TYR A 1 82 ? 10.603 16.772 -7.862 1.00 94.44 82 TYR A C 1
ATOM 611 O O . TYR A 1 82 ? 11.796 16.493 -7.976 1.00 94.44 82 TYR A O 1
ATOM 619 N N . GLY A 1 83 ? 10.176 17.754 -7.062 1.00 93.62 83 GLY A N 1
ATOM 620 C CA . GLY A 1 83 ? 11.071 18.611 -6.280 1.00 93.62 83 GLY A CA 1
ATOM 621 C C . GLY A 1 83 ? 11.896 17.869 -5.222 1.00 93.62 83 GLY A C 1
ATOM 622 O O . GLY A 1 83 ? 12.968 18.344 -4.855 1.00 93.62 83 GLY A O 1
ATOM 623 N N . ILE A 1 84 ? 11.441 16.696 -4.769 1.00 95.19 84 ILE A N 1
ATOM 624 C CA . ILE A 1 84 ? 12.159 15.843 -3.802 1.00 95.19 84 ILE A CA 1
ATOM 625 C C . ILE A 1 84 ? 12.788 14.596 -4.442 1.00 95.19 84 ILE A C 1
ATOM 627 O O . ILE A 1 84 ? 13.281 13.718 -3.728 1.00 95.19 84 ILE A O 1
ATOM 631 N N . GLY A 1 85 ? 12.785 14.524 -5.778 1.00 95.94 85 GLY A N 1
ATOM 632 C CA . GLY A 1 85 ? 13.443 13.470 -6.550 1.00 95.94 85 GLY A CA 1
ATOM 633 C C . GLY A 1 85 ? 12.534 12.342 -7.040 1.00 95.94 85 GLY A C 1
ATOM 634 O O . GLY A 1 85 ? 13.049 11.306 -7.455 1.00 95.94 85 GLY A O 1
ATOM 635 N N . PHE A 1 86 ? 11.203 12.484 -7.017 1.00 97.00 86 PHE A N 1
ATOM 636 C CA . PHE A 1 86 ? 10.313 11.458 -7.573 1.00 97.00 86 PHE A CA 1
ATOM 637 C C . PHE A 1 86 ? 10.607 11.207 -9.058 1.00 97.00 86 PHE A C 1
ATOM 639 O O . PHE A 1 86 ? 10.914 12.126 -9.808 1.00 97.00 86 PHE A O 1
ATOM 646 N N . THR A 1 87 ? 10.522 9.949 -9.489 1.00 96.38 87 THR A N 1
ATOM 647 C CA . THR A 1 87 ? 10.834 9.532 -10.860 1.00 96.38 87 THR A CA 1
ATOM 648 C C . THR A 1 87 ? 9.808 8.486 -11.276 1.00 96.38 87 THR A C 1
ATOM 650 O O . THR A 1 87 ? 9.938 7.321 -10.905 1.00 96.38 87 THR A O 1
ATOM 653 N N . HIS A 1 88 ? 8.786 8.889 -12.041 1.00 95.19 88 HIS A N 1
ATOM 654 C CA . HIS A 1 88 ? 7.709 7.982 -12.473 1.00 95.19 88 HIS A CA 1
ATOM 655 C C . HIS A 1 88 ? 8.244 6.770 -13.253 1.00 95.19 88 HIS A C 1
ATOM 657 O O . HIS A 1 88 ? 7.764 5.659 -13.056 1.00 95.19 88 HIS A O 1
ATOM 663 N N . ALA A 1 89 ? 9.312 6.957 -14.037 1.00 97.31 89 ALA A N 1
ATOM 664 C CA . ALA A 1 89 ? 9.903 5.908 -14.861 1.00 97.31 89 ALA A CA 1
ATOM 665 C C . ALA A 1 89 ? 10.378 4.685 -14.056 1.00 97.31 89 ALA A C 1
ATOM 667 O O . ALA A 1 89 ? 10.466 3.594 -14.612 1.00 97.31 89 ALA A O 1
ATOM 668 N N . ILE A 1 90 ? 10.684 4.834 -12.759 1.00 98.25 90 ILE A N 1
ATOM 669 C CA . ILE A 1 90 ? 11.051 3.700 -11.893 1.00 98.25 90 ILE A CA 1
ATOM 670 C C . ILE A 1 90 ? 9.864 2.740 -11.721 1.00 98.25 90 ILE A C 1
ATOM 672 O O . ILE A 1 90 ? 10.042 1.529 -11.832 1.00 98.25 90 ILE A O 1
ATOM 676 N N . PHE A 1 91 ? 8.665 3.284 -11.513 1.00 98.38 91 PHE A N 1
ATOM 677 C CA . PHE A 1 91 ? 7.423 2.528 -11.333 1.00 98.38 91 PHE A CA 1
ATOM 678 C C . PHE A 1 91 ? 6.936 1.936 -12.659 1.00 98.38 91 PHE A C 1
ATOM 680 O O . PHE A 1 91 ? 6.673 0.739 -12.746 1.00 98.38 91 PHE A O 1
ATOM 687 N N . GLU A 1 92 ? 6.937 2.738 -13.727 1.00 98.19 92 GLU A N 1
ATOM 688 C CA . GLU A 1 92 ? 6.584 2.267 -15.074 1.00 98.19 92 GLU A CA 1
ATOM 689 C C . GLU A 1 92 ? 7.510 1.133 -15.532 1.00 98.19 92 GLU A C 1
ATOM 691 O O . GLU A 1 92 ? 7.044 0.140 -16.081 1.00 98.19 92 GLU A O 1
ATOM 696 N N . SER A 1 93 ? 8.819 1.227 -15.259 1.00 98.50 93 SER A N 1
ATOM 697 C CA . SER A 1 93 ? 9.780 0.188 -15.656 1.00 98.50 93 SER A CA 1
ATOM 698 C C . SER A 1 93 ? 9.492 -1.161 -15.001 1.00 98.50 93 SER A C 1
ATOM 700 O O . SER A 1 93 ? 9.636 -2.193 -15.655 1.00 98.50 93 SER A O 1
ATOM 702 N N . VAL A 1 94 ? 9.126 -1.177 -13.714 1.00 98.69 94 VAL A N 1
ATOM 703 C CA . VAL A 1 94 ? 8.825 -2.437 -13.022 1.00 98.69 94 VAL A CA 1
ATOM 704 C C . VAL A 1 94 ? 7.462 -2.997 -13.434 1.00 98.69 94 VAL A C 1
ATOM 706 O O . VAL A 1 94 ? 7.380 -4.200 -13.665 1.00 98.69 94 VAL A O 1
ATOM 709 N N . SER A 1 95 ? 6.446 -2.144 -13.623 1.00 98.50 95 SER A N 1
ATOM 710 C CA . SER A 1 95 ? 5.129 -2.532 -14.161 1.00 98.50 95 SER A CA 1
ATOM 711 C C . SER A 1 95 ? 5.276 -3.181 -15.541 1.00 98.50 95 SER A C 1
ATOM 713 O O . SER A 1 95 ? 4.939 -4.345 -15.734 1.00 98.50 95 SER A O 1
ATOM 715 N N . LEU A 1 96 ? 5.928 -2.490 -16.482 1.00 98.38 96 LEU A N 1
ATOM 716 C CA . LEU A 1 96 ? 6.139 -2.997 -17.842 1.00 98.38 96 LEU A CA 1
ATOM 717 C C . LEU A 1 96 ? 6.942 -4.306 -17.869 1.00 98.38 96 LEU A C 1
ATOM 719 O O . LEU A 1 96 ? 6.690 -5.170 -18.706 1.00 98.38 96 LEU A O 1
ATOM 723 N N . ALA A 1 97 ? 7.914 -4.474 -16.966 1.00 98.69 97 ALA A N 1
ATOM 724 C CA . ALA A 1 97 ? 8.660 -5.725 -16.862 1.00 98.69 97 ALA A CA 1
ATOM 725 C C . ALA A 1 97 ? 7.775 -6.893 -16.390 1.00 98.69 97 ALA A C 1
ATOM 727 O O . ALA A 1 97 ? 7.947 -8.010 -16.874 1.00 98.69 97 ALA A O 1
ATOM 728 N N . LEU A 1 98 ? 6.839 -6.647 -15.470 1.00 98.50 98 LEU A N 1
ATOM 729 C CA . LEU A 1 98 ? 5.889 -7.654 -14.995 1.00 98.50 98 LEU A CA 1
ATOM 730 C C . LEU A 1 98 ? 4.845 -8.002 -16.062 1.00 98.50 98 LEU A C 1
ATOM 732 O O . LEU A 1 98 ? 4.613 -9.183 -16.309 1.00 98.50 98 LEU A O 1
ATOM 736 N N . GLU A 1 99 ? 4.287 -7.002 -16.749 1.00 97.69 99 GLU A N 1
ATOM 737 C CA . GLU A 1 99 ? 3.376 -7.193 -17.893 1.00 97.69 99 GLU A CA 1
ATOM 738 C C . GLU A 1 99 ? 4.013 -8.000 -19.028 1.00 97.69 99 GLU A C 1
ATOM 740 O O . GLU A 1 99 ? 3.347 -8.799 -19.685 1.00 97.69 99 GLU A O 1
ATOM 745 N N . ALA A 1 100 ? 5.316 -7.818 -19.249 1.00 97.94 100 ALA A N 1
ATOM 746 C CA . ALA A 1 100 ? 6.076 -8.548 -20.257 1.00 97.94 100 ALA A CA 1
ATOM 747 C C . ALA A 1 100 ? 6.510 -9.962 -19.817 1.00 97.94 100 ALA A C 1
ATOM 749 O O . ALA A 1 100 ? 7.277 -10.595 -20.546 1.00 97.94 100 ALA A O 1
ATOM 750 N N . ASP A 1 101 ? 6.082 -10.435 -18.639 1.00 97.31 101 ASP A N 1
ATOM 751 C CA . ASP A 1 101 ? 6.528 -11.693 -18.017 1.00 97.31 101 ASP A CA 1
ATOM 752 C C . ASP A 1 101 ? 8.064 -11.825 -18.012 1.00 97.31 101 ASP A C 1
ATOM 754 O O . ASP A 1 101 ? 8.661 -12.854 -18.348 1.00 97.31 101 ASP A O 1
ATOM 758 N N . ALA A 1 102 ? 8.743 -10.716 -17.702 1.00 98.38 102 ALA A N 1
ATOM 759 C CA . ALA A 1 102 ? 10.192 -10.672 -17.742 1.00 98.38 102 ALA A CA 1
ATOM 760 C C . ALA A 1 102 ? 10.806 -11.630 -16.705 1.00 98.38 102 ALA A C 1
ATOM 762 O O . ALA A 1 102 ? 10.265 -11.832 -15.614 1.00 98.38 102 ALA A O 1
ATOM 763 N N . PRO A 1 103 ? 11.997 -12.192 -16.983 1.00 98.06 103 PRO A N 1
ATOM 764 C CA . PRO A 1 103 ? 12.622 -13.132 -16.067 1.00 98.06 103 PRO A CA 1
ATOM 765 C C . PRO A 1 103 ? 12.927 -12.481 -14.715 1.00 98.06 103 PRO A C 1
ATOM 767 O O . PRO A 1 103 ? 13.326 -11.317 -14.631 1.00 98.06 103 PRO A O 1
ATOM 770 N N . LYS A 1 104 ? 12.867 -13.283 -13.646 1.00 97.88 104 LYS A N 1
ATOM 771 C CA . LYS A 1 104 ? 13.174 -12.870 -12.264 1.00 97.88 104 LYS A CA 1
ATOM 772 C C . LYS A 1 104 ? 14.496 -12.101 -12.123 1.00 97.88 104 LYS A C 1
ATOM 774 O O . LYS A 1 104 ? 14.603 -11.223 -11.270 1.00 97.88 104 LYS A O 1
ATOM 779 N N . THR A 1 105 ? 15.501 -12.424 -12.938 1.00 98.31 105 THR A N 1
ATOM 780 C CA . THR A 1 105 ? 16.807 -11.741 -12.959 1.00 98.31 105 THR A CA 1
ATOM 781 C C . THR A 1 105 ? 16.723 -10.281 -13.405 1.00 98.31 105 THR A C 1
ATOM 783 O O . THR A 1 105 ? 17.579 -9.495 -13.011 1.00 98.31 105 THR A O 1
ATOM 786 N N . LEU A 1 106 ? 15.706 -9.916 -14.191 1.00 98.25 106 LEU A N 1
ATOM 787 C CA . LEU A 1 106 ? 15.393 -8.537 -14.562 1.00 98.25 106 LEU A CA 1
ATOM 788 C C . LEU A 1 106 ? 14.486 -7.869 -13.519 1.00 98.25 106 LEU A C 1
ATOM 790 O O . LEU A 1 106 ? 14.736 -6.731 -13.134 1.00 98.25 106 LEU A O 1
ATOM 794 N N . VAL A 1 107 ? 13.458 -8.577 -13.043 1.00 98.69 107 VAL A N 1
ATOM 795 C CA . VAL A 1 107 ? 12.419 -7.994 -12.176 1.00 98.69 107 VAL A CA 1
ATOM 796 C C . VAL A 1 107 ? 12.922 -7.707 -10.758 1.00 98.69 107 VAL A C 1
ATOM 798 O O . VAL A 1 107 ? 12.651 -6.641 -10.213 1.00 98.69 107 VAL A O 1
ATOM 801 N N . MET A 1 108 ? 13.693 -8.614 -10.148 1.00 98.50 108 MET A N 1
ATOM 802 C CA . MET A 1 108 ? 14.142 -8.453 -8.754 1.00 98.50 108 MET A CA 1
ATOM 803 C C . MET A 1 108 ? 14.942 -7.156 -8.508 1.00 98.50 108 MET A C 1
ATOM 805 O O . MET A 1 108 ? 14.645 -6.470 -7.528 1.00 98.50 108 MET A O 1
ATOM 809 N N . PRO A 1 109 ? 15.913 -6.767 -9.363 1.00 98.69 109 PRO A N 1
ATOM 810 C CA . PRO A 1 109 ? 16.582 -5.471 -9.237 1.00 98.69 109 PRO A CA 1
ATOM 811 C C . PRO A 1 109 ? 15.646 -4.265 -9.384 1.00 98.69 109 PRO A C 1
ATOM 813 O O . PRO A 1 109 ? 15.861 -3.251 -8.722 1.00 98.69 109 PRO A O 1
ATOM 816 N N . LEU A 1 110 ? 14.617 -4.358 -10.233 1.00 98.75 110 LEU A N 1
ATOM 817 C CA . LEU A 1 110 ? 13.640 -3.281 -10.411 1.00 98.75 110 LEU A CA 1
ATOM 818 C C . LEU A 1 110 ? 12.792 -3.098 -9.150 1.00 98.75 110 LEU A C 1
ATOM 820 O O . LEU A 1 110 ? 12.667 -1.975 -8.676 1.00 98.75 110 LEU A O 1
ATOM 824 N N . LEU A 1 111 ? 12.309 -4.189 -8.545 1.00 98.75 111 LEU A N 1
ATOM 825 C CA . LEU A 1 111 ? 11.573 -4.136 -7.274 1.00 98.75 111 LEU A CA 1
ATOM 826 C C . LEU A 1 111 ? 12.417 -3.532 -6.144 1.00 98.75 111 LEU A C 1
ATOM 828 O O . LEU A 1 111 ? 11.928 -2.689 -5.393 1.00 98.75 111 LEU A O 1
ATOM 832 N N . ALA A 1 112 ? 13.692 -3.927 -6.045 1.00 98.62 112 ALA A N 1
ATOM 833 C CA . ALA A 1 112 ? 14.616 -3.364 -5.062 1.00 98.62 112 ALA A CA 1
ATOM 834 C C . ALA A 1 112 ? 14.798 -1.852 -5.265 1.00 98.62 112 ALA A C 1
ATOM 836 O O . ALA A 1 112 ? 14.634 -1.084 -4.318 1.00 98.62 112 ALA A O 1
ATOM 837 N N . ARG A 1 113 ? 15.031 -1.417 -6.511 1.00 98.56 113 ARG A N 1
ATOM 838 C CA . ARG A 1 113 ? 15.132 0.007 -6.856 1.00 98.56 113 ARG A CA 1
ATOM 839 C C . ARG A 1 113 ? 13.849 0.768 -6.519 1.00 98.56 113 ARG A C 1
ATOM 841 O O . ARG A 1 113 ? 13.938 1.869 -5.988 1.00 98.56 113 ARG A O 1
ATOM 848 N N . THR A 1 114 ? 12.675 0.214 -6.816 1.00 98.69 114 THR A N 1
ATOM 849 C CA . THR A 1 114 ? 11.388 0.851 -6.495 1.00 98.69 114 THR A CA 1
ATOM 850 C C . THR A 1 114 ? 11.228 1.046 -4.990 1.00 98.69 114 THR A C 1
ATOM 852 O O . THR A 1 114 ? 10.860 2.136 -4.549 1.00 98.69 114 THR A O 1
ATOM 855 N N . LYS A 1 115 ? 11.574 0.031 -4.190 1.00 98.44 115 LYS A N 1
ATOM 856 C CA . LYS A 1 115 ? 11.541 0.126 -2.726 1.00 98.44 115 LYS A CA 1
ATOM 857 C C . LYS A 1 115 ? 12.519 1.178 -2.190 1.00 98.44 115 LYS A C 1
ATOM 859 O O . LYS A 1 115 ? 12.109 2.048 -1.427 1.00 98.44 115 LYS A O 1
ATOM 864 N N . GLU A 1 116 ? 13.779 1.142 -2.621 1.00 98.38 116 GLU A N 1
ATOM 865 C CA . GLU A 1 116 ? 14.805 2.122 -2.223 1.00 98.38 116 GLU A CA 1
ATOM 866 C C . GLU A 1 116 ? 14.398 3.557 -2.589 1.00 98.38 116 GLU A C 1
ATOM 868 O O . GLU A 1 116 ? 14.610 4.497 -1.819 1.00 98.38 116 GLU A O 1
ATOM 873 N N . HIS A 1 117 ? 13.762 3.727 -3.752 1.00 98.44 117 HIS A N 1
ATOM 874 C CA . HIS A 1 117 ? 13.251 5.018 -4.198 1.00 98.44 117 HIS A CA 1
ATOM 875 C C . HIS A 1 117 ? 12.154 5.548 -3.270 1.00 98.44 117 HIS A C 1
ATOM 877 O O . HIS A 1 117 ? 12.199 6.711 -2.870 1.00 98.44 117 HIS A O 1
ATOM 883 N N . MET A 1 118 ? 11.208 4.696 -2.861 1.00 98.25 118 MET A N 1
ATOM 884 C CA . MET A 1 118 ? 10.176 5.072 -1.887 1.00 98.25 118 MET A CA 1
ATOM 885 C C . MET A 1 118 ? 10.758 5.414 -0.512 1.00 98.25 118 MET A C 1
ATOM 887 O O . MET A 1 118 ? 10.356 6.408 0.099 1.00 98.25 118 MET A O 1
ATOM 891 N N . GLU A 1 119 ? 11.741 4.652 -0.031 1.00 96.88 119 GLU A N 1
ATOM 892 C CA . GLU A 1 119 ? 12.428 4.937 1.237 1.00 96.88 119 GLU A CA 1
ATOM 893 C C . GLU A 1 119 ? 13.147 6.296 1.209 1.00 96.88 119 GLU A C 1
ATOM 895 O O . GLU A 1 119 ? 13.065 7.076 2.161 1.00 96.88 119 GLU A O 1
ATOM 900 N N . MET A 1 120 ? 13.807 6.627 0.096 1.00 97.81 120 MET A N 1
ATOM 901 C CA . MET A 1 120 ? 14.425 7.941 -0.094 1.00 97.81 120 MET A CA 1
ATOM 902 C C . MET A 1 120 ? 13.377 9.065 -0.078 1.00 97.81 120 MET A C 1
ATOM 904 O O . MET A 1 120 ? 13.560 10.061 0.626 1.00 97.81 120 MET A O 1
ATOM 908 N N . LEU A 1 121 ? 12.284 8.924 -0.835 1.00 97.81 121 LEU A N 1
ATOM 909 C CA . LEU A 1 121 ? 11.251 9.961 -0.933 1.00 97.81 121 LEU A CA 1
ATOM 910 C C . LEU A 1 121 ? 10.560 10.215 0.407 1.00 97.81 121 LEU A C 1
ATOM 912 O O . LEU A 1 121 ? 10.428 11.366 0.822 1.00 97.81 121 LEU A O 1
ATOM 916 N N . THR A 1 122 ? 10.157 9.149 1.101 1.00 96.44 122 THR A N 1
ATOM 917 C CA . THR A 1 122 ? 9.512 9.242 2.422 1.00 96.44 122 THR A CA 1
ATOM 918 C C . THR A 1 122 ? 10.430 9.910 3.444 1.00 96.44 122 THR A C 1
ATOM 920 O O . THR A 1 122 ? 9.989 10.786 4.188 1.00 96.44 122 THR A O 1
ATOM 923 N N . LYS A 1 123 ? 11.732 9.595 3.429 1.00 94.12 123 LYS A N 1
ATOM 924 C CA . LYS A 1 123 ? 12.729 10.271 4.271 1.00 94.12 123 LYS A CA 1
ATOM 925 C C . LYS A 1 123 ? 12.861 11.763 3.949 1.00 94.12 123 LYS A C 1
ATOM 927 O O . LYS A 1 123 ? 12.971 12.564 4.874 1.00 94.12 123 LYS A O 1
ATOM 932 N N . ASN A 1 124 ? 12.859 12.135 2.668 1.00 94.56 124 ASN A N 1
ATOM 933 C CA . ASN A 1 124 ? 12.984 13.532 2.241 1.00 94.56 124 ASN A CA 1
ATOM 934 C C . ASN A 1 124 ? 11.744 14.365 2.597 1.00 94.56 124 ASN A C 1
ATOM 936 O O . ASN A 1 124 ? 11.878 15.538 2.942 1.00 94.56 124 ASN A O 1
ATOM 940 N N . ALA A 1 125 ? 10.552 13.772 2.521 1.00 94.50 125 ALA A N 1
ATOM 941 C CA . ALA A 1 125 ? 9.304 14.448 2.864 1.00 94.50 125 ALA A CA 1
ATOM 942 C C . ALA A 1 125 ? 9.074 14.560 4.380 1.00 94.50 125 ALA A C 1
ATOM 944 O O . ALA A 1 125 ? 8.453 15.521 4.838 1.00 94.50 125 ALA A O 1
ATOM 945 N N . GLY A 1 126 ? 9.564 13.591 5.160 1.00 93.50 126 GLY A N 1
ATOM 946 C CA . GLY A 1 126 ? 9.313 13.521 6.596 1.00 93.50 126 GLY A CA 1
ATOM 947 C C . GLY A 1 126 ? 7.829 13.303 6.897 1.00 93.50 126 GLY A C 1
ATOM 948 O O . GLY A 1 126 ? 7.184 12.449 6.295 1.00 93.50 126 GLY A O 1
ATOM 949 N N . GLY A 1 127 ? 7.286 14.086 7.828 1.00 95.38 127 GLY A N 1
ATOM 950 C CA . GLY A 1 127 ? 5.900 13.982 8.284 1.00 95.38 127 GLY A CA 1
ATOM 951 C C . GLY A 1 127 ? 5.778 13.389 9.684 1.00 95.38 127 GLY A C 1
ATOM 952 O O . GLY A 1 127 ? 6.696 12.749 10.195 1.00 95.38 127 GLY A O 1
ATOM 953 N N . ASP A 1 128 ? 4.638 13.647 10.319 1.00 95.88 128 ASP A N 1
ATOM 954 C CA . ASP A 1 128 ? 4.328 13.072 11.623 1.00 95.88 128 ASP A CA 1
ATOM 955 C C . ASP A 1 128 ? 3.935 11.591 11.459 1.00 95.88 128 ASP A C 1
ATOM 957 O O . ASP A 1 128 ? 2.931 11.300 10.799 1.00 95.88 128 ASP A O 1
ATOM 961 N N . PRO A 1 129 ? 4.694 10.641 12.035 1.00 94.94 129 PRO A N 1
ATOM 962 C CA . PRO A 1 129 ? 4.422 9.219 11.860 1.00 94.94 129 PRO A CA 1
ATOM 963 C C . PRO A 1 129 ? 3.061 8.797 12.423 1.00 94.94 129 PRO A C 1
ATOM 965 O O . PRO A 1 129 ? 2.450 7.894 11.861 1.00 94.94 129 PRO A O 1
ATOM 968 N N . ILE A 1 130 ? 2.552 9.448 13.476 1.00 95.94 130 ILE A N 1
ATOM 969 C CA . ILE A 1 130 ? 1.230 9.123 14.036 1.00 95.94 130 ILE A CA 1
ATOM 970 C C . ILE A 1 130 ? 0.116 9.516 13.064 1.00 95.94 130 ILE A C 1
ATOM 972 O O . ILE A 1 130 ? -0.772 8.709 12.787 1.00 95.94 130 ILE A O 1
ATOM 976 N N . SER A 1 131 ? 0.196 10.714 12.485 1.00 97.62 131 SER A N 1
ATOM 977 C CA . SER A 1 131 ? -0.735 11.167 11.446 1.00 97.62 131 SER A CA 1
ATOM 978 C C . SER A 1 131 ? -0.708 10.263 10.210 1.00 97.62 131 SER A C 1
ATOM 980 O O . SER A 1 131 ? -1.762 9.962 9.657 1.00 97.62 131 SER A O 1
ATOM 982 N N . ILE A 1 132 ? 0.474 9.785 9.800 1.00 98.25 132 ILE A N 1
ATOM 983 C CA . ILE A 1 132 ? 0.613 8.840 8.680 1.00 98.25 132 ILE A CA 1
ATOM 984 C C . ILE A 1 132 ? -0.031 7.487 9.007 1.00 98.25 132 ILE A C 1
ATOM 986 O O . ILE A 1 132 ? -0.771 6.955 8.184 1.00 98.25 132 ILE A O 1
ATOM 990 N N . ILE A 1 133 ? 0.219 6.939 10.203 1.00 98.25 133 ILE A N 1
ATOM 991 C CA . ILE A 1 133 ? -0.400 5.680 10.647 1.00 98.25 133 ILE A CA 1
ATOM 992 C C . ILE A 1 133 ? -1.922 5.817 10.647 1.00 98.25 133 ILE A C 1
ATOM 994 O O . ILE A 1 133 ? -2.600 4.947 10.113 1.00 98.25 133 ILE A O 1
ATOM 998 N N . ARG A 1 134 ? -2.461 6.910 11.204 1.00 98.50 134 ARG A N 1
ATOM 999 C CA . ARG A 1 134 ? -3.908 7.157 11.221 1.00 98.50 134 ARG A CA 1
ATOM 1000 C C . ARG A 1 134 ? -4.493 7.158 9.814 1.00 98.50 134 ARG A C 1
ATOM 1002 O O . ARG A 1 134 ? -5.421 6.400 9.567 1.00 98.50 134 ARG A O 1
ATOM 1009 N N . PHE A 1 135 ? -3.902 7.951 8.921 1.00 98.44 135 PHE A N 1
ATOM 1010 C CA . PHE A 1 135 ? -4.315 8.040 7.525 1.00 98.44 135 PHE A CA 1
ATOM 1011 C C . PHE A 1 135 ? -4.351 6.657 6.860 1.00 98.44 135 PHE A C 1
ATOM 1013 O O . PHE A 1 135 ? -5.393 6.248 6.367 1.00 98.44 135 PHE A O 1
ATOM 1020 N N . LEU A 1 136 ? -3.259 5.890 6.931 1.00 98.75 136 LEU A N 1
ATOM 1021 C CA . LEU A 1 136 ? -3.190 4.562 6.310 1.00 98.75 136 LEU A CA 1
ATOM 1022 C C . LEU A 1 136 ? -4.208 3.573 6.887 1.00 98.75 136 LEU A C 1
ATOM 1024 O O . LEU A 1 136 ? -4.756 2.757 6.150 1.00 98.75 136 LEU A O 1
ATOM 1028 N N . LEU A 1 137 ? -4.454 3.619 8.198 1.00 98.88 137 LEU A N 1
ATOM 1029 C CA . LEU A 1 137 ? -5.439 2.745 8.829 1.00 98.88 137 LEU A CA 1
ATOM 1030 C C . LEU A 1 137 ? -6.869 3.108 8.414 1.00 98.88 137 LEU A C 1
ATOM 1032 O O . LEU A 1 137 ? -7.650 2.206 8.125 1.00 98.88 137 LEU A O 1
ATOM 1036 N N . GLU A 1 138 ? -7.203 4.395 8.352 1.00 98.69 138 GLU A N 1
ATOM 1037 C CA . GLU A 1 138 ? -8.507 4.869 7.868 1.00 98.69 138 GLU A CA 1
ATOM 1038 C C . GLU A 1 138 ? -8.712 4.478 6.397 1.00 98.69 138 GLU A C 1
ATOM 1040 O O . GLU A 1 138 ? -9.695 3.807 6.085 1.00 98.69 138 GLU A O 1
ATOM 1045 N N . THR A 1 139 ? -7.730 4.744 5.530 1.00 98.44 139 THR A N 1
ATOM 1046 C CA . THR A 1 139 ? -7.770 4.339 4.115 1.00 98.44 139 THR A CA 1
ATOM 1047 C C . THR A 1 139 ? -7.866 2.819 3.951 1.00 98.44 139 THR A C 1
ATOM 1049 O O . THR A 1 139 ? -8.614 2.336 3.110 1.00 98.44 139 THR A O 1
ATOM 1052 N N . SER A 1 140 ? -7.192 2.023 4.792 1.00 98.75 140 SER A N 1
ATOM 1053 C CA . SER A 1 140 ? -7.330 0.560 4.726 1.00 98.75 140 SER A CA 1
ATOM 1054 C C . SER A 1 140 ? -8.746 0.070 5.034 1.00 98.75 140 SER A C 1
ATOM 1056 O O . SER A 1 140 ? -9.167 -0.941 4.480 1.00 98.75 140 SER A O 1
ATOM 1058 N N . VAL A 1 141 ? -9.492 0.769 5.899 1.00 98.75 141 VAL A N 1
ATOM 1059 C CA . VAL A 1 141 ? -10.900 0.441 6.168 1.00 98.75 141 VAL A CA 1
ATOM 1060 C C . VAL A 1 141 ? -11.759 0.777 4.954 1.00 98.75 141 VAL A C 1
ATOM 1062 O O . VAL A 1 141 ? -12.621 -0.025 4.596 1.00 98.75 141 VAL A O 1
ATOM 1065 N N . GLU A 1 142 ? -11.510 1.927 4.324 1.00 98.19 142 GLU A N 1
ATOM 1066 C CA . GLU A 1 142 ? -12.204 2.362 3.109 1.00 98.19 142 GLU A CA 1
ATOM 1067 C C . GLU A 1 142 ? -12.020 1.332 1.984 1.00 98.19 142 GLU A C 1
ATOM 1069 O O . GLU A 1 142 ? -13.011 0.717 1.574 1.00 98.19 142 GLU A O 1
ATOM 1074 N N . GLU A 1 143 ? -10.780 1.020 1.593 1.00 98.06 143 GLU A N 1
ATOM 1075 C CA . GLU A 1 143 ? -10.538 0.083 0.484 1.00 98.06 143 GLU A CA 1
ATOM 1076 C C . GLU A 1 143 ? -10.996 -1.343 0.806 1.00 98.06 143 GLU A C 1
ATOM 1078 O O . GLU A 1 143 ? -11.620 -2.015 -0.018 1.00 98.06 143 GLU A O 1
ATOM 1083 N N . TYR A 1 144 ? -10.796 -1.818 2.039 1.00 98.50 144 TYR A N 1
ATOM 1084 C CA . TYR A 1 144 ? -11.266 -3.155 2.405 1.00 98.50 144 TYR A CA 1
ATOM 1085 C C . TYR A 1 144 ? -12.794 -3.255 2.362 1.00 98.50 144 TYR A C 1
ATOM 1087 O O . TYR A 1 144 ? -13.329 -4.314 2.036 1.00 98.50 144 TYR A O 1
ATOM 1095 N N . SER A 1 145 ? -13.516 -2.173 2.674 1.00 98.00 145 SER A N 1
ATOM 1096 C CA . SER A 1 145 ? -14.981 -2.141 2.582 1.00 98.00 145 SER A CA 1
ATOM 1097 C C . SER A 1 145 ? -15.489 -2.153 1.136 1.00 98.00 145 SER A C 1
ATOM 1099 O O . SER A 1 145 ? -16.574 -2.675 0.874 1.00 98.00 145 SER A O 1
ATOM 1101 N N . ILE A 1 146 ? -14.697 -1.642 0.189 1.00 97.44 146 ILE A N 1
ATOM 1102 C CA . ILE A 1 146 ? -14.979 -1.750 -1.247 1.00 97.44 146 ILE A CA 1
ATOM 1103 C C . ILE A 1 146 ? -14.658 -3.169 -1.728 1.00 97.44 146 ILE A C 1
ATOM 1105 O O . ILE A 1 146 ? -15.475 -3.790 -2.422 1.00 97.44 146 ILE A O 1
ATOM 1109 N N . GLY A 1 147 ? -13.512 -3.703 -1.299 1.00 97.75 147 GLY A N 1
ATOM 1110 C CA . GLY A 1 147 ? -13.031 -5.034 -1.651 1.00 97.75 147 GLY A CA 1
ATOM 1111 C C . GLY A 1 147 ? -13.841 -6.182 -1.058 1.00 97.75 147 GLY A C 1
ATOM 1112 O O . GLY A 1 147 ? -13.915 -7.249 -1.670 1.00 97.75 147 GLY A O 1
ATOM 1113 N N . VAL A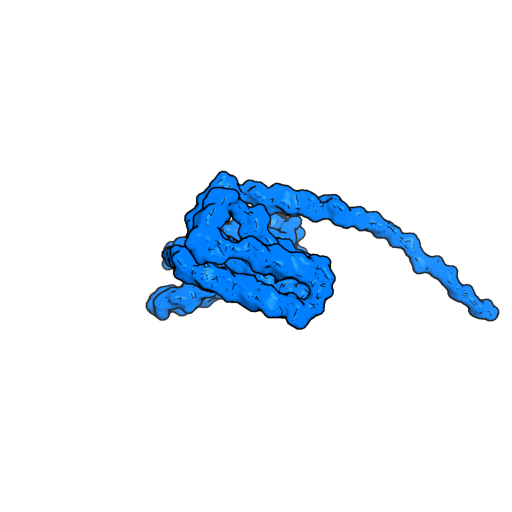 1 148 ? -14.485 -5.980 0.095 1.00 98.38 148 VAL A N 1
ATOM 1114 C CA . VAL A 1 148 ? -15.281 -6.997 0.791 1.00 98.38 148 VAL A CA 1
ATOM 1115 C C . VAL A 1 148 ? -16.668 -6.471 1.147 1.00 98.38 148 VAL A C 1
ATOM 1117 O O . VAL A 1 148 ? -16.831 -5.666 2.062 1.00 98.38 148 VAL A O 1
ATOM 1120 N N . GLN A 1 149 ? -17.690 -7.017 0.487 1.00 96.12 149 GLN A N 1
ATOM 1121 C CA . GLN A 1 149 ? -19.098 -6.682 0.719 1.00 96.12 149 GLN A CA 1
ATOM 1122 C C . GLN A 1 149 ? -19.927 -7.955 0.892 1.00 96.12 149 GLN A C 1
ATOM 1124 O O . GLN A 1 149 ? -19.703 -8.958 0.213 1.00 96.12 149 GLN A O 1
ATOM 1129 N N . ASP A 1 150 ? -20.878 -7.935 1.829 1.00 94.00 150 ASP A N 1
ATOM 1130 C CA . ASP A 1 150 ? -21.791 -9.054 2.115 1.00 94.00 150 ASP A CA 1
ATOM 1131 C C . ASP A 1 150 ? -21.083 -10.415 2.298 1.00 94.00 150 ASP A C 1
ATOM 1133 O O . ASP A 1 150 ? -21.557 -11.463 1.848 1.00 94.00 150 ASP A O 1
ATOM 1137 N N . GLY A 1 151 ? -19.911 -10.397 2.947 1.00 91.69 151 GLY A N 1
ATOM 1138 C CA . GLY A 1 151 ? -19.095 -11.589 3.205 1.00 91.69 151 GLY A CA 1
ATOM 1139 C C . GLY A 1 151 ? -18.425 -12.185 1.962 1.00 91.69 151 GLY A C 1
ATOM 1140 O O . GLY A 1 151 ? -18.048 -13.358 1.976 1.00 91.69 151 GLY A O 1
ATOM 1141 N N . LYS A 1 152 ? -18.297 -11.409 0.881 1.00 96.38 152 LYS A N 1
ATOM 1142 C CA . LYS A 1 152 ? -17.683 -11.821 -0.386 1.00 96.38 152 LYS A CA 1
ATOM 1143 C C . LYS A 1 152 ? -16.597 -10.846 -0.801 1.00 96.38 152 LYS A C 1
ATOM 1145 O O . LYS A 1 152 ? -16.687 -9.659 -0.524 1.00 96.38 152 LYS A O 1
ATOM 1150 N N . LEU A 1 153 ? -15.610 -11.365 -1.522 1.00 97.38 153 LEU A N 1
ATOM 1151 C CA . LEU A 1 153 ? -14.616 -10.549 -2.200 1.00 97.38 153 LEU A CA 1
ATOM 1152 C C . LEU A 1 153 ? -15.248 -9.961 -3.472 1.00 97.38 153 LEU A C 1
ATOM 1154 O O . LEU A 1 153 ? -15.576 -10.708 -4.397 1.00 97.38 153 LEU A O 1
ATOM 1158 N N . THR A 1 154 ? -15.479 -8.653 -3.478 1.00 97.25 154 THR A N 1
ATOM 1159 C CA . THR A 1 154 ? -16.134 -7.901 -4.560 1.00 97.25 154 THR A CA 1
ATOM 1160 C C . THR A 1 154 ? -15.159 -7.113 -5.416 1.00 97.25 154 THR A C 1
ATOM 1162 O O . THR A 1 154 ? -15.411 -6.971 -6.610 1.00 97.25 154 THR A O 1
ATOM 1165 N N . ASP A 1 155 ? -14.051 -6.658 -4.833 1.00 98.06 155 ASP A N 1
ATOM 1166 C CA . ASP A 1 155 ? -12.945 -6.034 -5.555 1.00 98.06 155 ASP A CA 1
ATOM 1167 C C . ASP A 1 155 ? -11.612 -6.565 -5.015 1.00 98.06 155 ASP A C 1
ATOM 1169 O O . ASP A 1 155 ? -11.297 -6.441 -3.830 1.00 98.06 155 ASP A O 1
ATOM 1173 N N . LEU A 1 156 ? -10.847 -7.239 -5.877 1.00 98.25 156 LEU A N 1
ATOM 1174 C CA . LEU A 1 156 ? -9.565 -7.817 -5.483 1.00 98.25 156 LEU A CA 1
ATOM 1175 C C . LEU A 1 156 ? -8.478 -6.745 -5.343 1.00 98.25 156 LEU A C 1
ATOM 1177 O O . LEU A 1 156 ? -7.614 -6.905 -4.484 1.00 98.25 156 LEU A O 1
ATOM 1181 N N . GLY A 1 157 ? -8.513 -5.690 -6.162 1.00 98.00 157 GLY A N 1
ATOM 1182 C CA . GLY A 1 157 ? -7.530 -4.608 -6.114 1.00 98.00 157 GLY A CA 1
ATOM 1183 C C . GLY A 1 157 ? -7.608 -3.883 -4.778 1.00 98.00 157 GLY A C 1
ATOM 1184 O O . GLY A 1 157 ? -6.630 -3.871 -4.034 1.00 98.00 157 GLY A O 1
ATOM 1185 N N . GLU A 1 158 ? -8.808 -3.448 -4.400 1.00 98.31 158 GLU A N 1
ATOM 1186 C CA . GLU A 1 158 ? -9.017 -2.695 -3.154 1.00 98.31 158 GLU A CA 1
ATOM 1187 C C . GLU A 1 158 ? -8.756 -3.547 -1.899 1.00 98.31 158 GLU A C 1
ATOM 1189 O O . GLU A 1 158 ? -8.176 -3.096 -0.908 1.00 98.31 158 GLU A O 1
ATOM 1194 N N . TYR A 1 159 ? -9.076 -4.846 -1.953 1.00 98.75 159 TYR A N 1
ATOM 1195 C CA . TYR A 1 159 ? -8.688 -5.795 -0.903 1.00 98.75 159 TYR A CA 1
ATOM 1196 C C . TYR A 1 159 ? -7.164 -5.877 -0.709 1.00 98.75 159 TYR A C 1
ATOM 1198 O O . TYR A 1 159 ? -6.681 -6.060 0.416 1.00 98.75 159 TYR A O 1
ATOM 1206 N N . GLN A 1 160 ? -6.403 -5.784 -1.799 1.00 98.88 160 GLN A N 1
ATOM 1207 C CA . GLN A 1 160 ? -4.943 -5.863 -1.800 1.00 98.88 160 GLN A CA 1
ATOM 1208 C C . GLN A 1 160 ? -4.286 -4.536 -1.417 1.00 98.88 160 GLN A C 1
ATOM 1210 O O . GLN A 1 160 ? -3.283 -4.550 -0.698 1.00 98.88 160 GLN A O 1
ATOM 1215 N N . ASP A 1 161 ? -4.869 -3.410 -1.814 1.00 98.69 161 ASP A N 1
ATOM 1216 C CA . ASP A 1 161 ? -4.404 -2.082 -1.416 1.00 98.69 161 ASP A CA 1
ATOM 1217 C C . ASP A 1 161 ? -4.543 -1.867 0.086 1.00 98.69 161 ASP A C 1
ATOM 1219 O O . ASP A 1 161 ? -3.563 -1.527 0.763 1.00 98.69 161 ASP A O 1
ATOM 1223 N N . ALA A 1 162 ? -5.699 -2.230 0.649 1.00 98.75 162 ALA A N 1
ATOM 1224 C CA . ALA A 1 162 ? -5.903 -2.228 2.092 1.00 98.75 162 ALA A CA 1
ATOM 1225 C C . ALA A 1 162 ? -4.836 -3.050 2.846 1.00 98.75 162 ALA A C 1
ATOM 1227 O O . ALA A 1 162 ? -4.354 -2.621 3.901 1.00 98.75 162 ALA A O 1
ATOM 1228 N N . PHE A 1 163 ? -4.412 -4.201 2.301 1.00 98.88 163 PHE A N 1
ATOM 1229 C CA . PHE A 1 163 ? -3.319 -4.993 2.881 1.00 98.88 163 PHE A CA 1
ATOM 1230 C C . PHE A 1 163 ? -2.005 -4.205 2.884 1.00 98.88 163 PHE A C 1
ATOM 1232 O O . PHE A 1 163 ? -1.319 -4.140 3.910 1.00 98.88 163 PHE A O 1
ATOM 1239 N N . GLY A 1 164 ? -1.659 -3.600 1.745 1.00 98.81 164 GLY A N 1
ATOM 1240 C CA . GLY A 1 164 ? -0.458 -2.783 1.589 1.00 98.81 164 GLY A CA 1
ATOM 1241 C C . GLY A 1 164 ? -0.400 -1.634 2.595 1.00 98.81 164 GLY A C 1
ATOM 1242 O O . GLY A 1 164 ? 0.630 -1.436 3.250 1.00 98.81 164 GLY A O 1
ATOM 1243 N N . PHE A 1 165 ? -1.518 -0.930 2.798 1.00 98.88 165 PHE A N 1
ATOM 1244 C CA . PHE A 1 165 ? -1.611 0.173 3.760 1.00 98.88 165 PHE A CA 1
ATOM 1245 C C . PHE A 1 165 ? -1.379 -0.274 5.203 1.00 98.88 165 PHE A C 1
ATOM 1247 O O . PHE A 1 165 ? -0.617 0.375 5.925 1.00 98.88 165 PHE A O 1
ATOM 1254 N N . VAL A 1 166 ? -1.941 -1.414 5.617 1.00 98.81 166 VAL A N 1
ATOM 1255 C CA . VAL A 1 166 ? -1.698 -1.976 6.958 1.00 98.81 166 VAL A CA 1
ATOM 1256 C C . VAL A 1 166 ? -0.228 -2.357 7.151 1.00 98.81 166 VAL A C 1
ATOM 1258 O O . VAL A 1 166 ? 0.338 -2.110 8.222 1.00 98.81 166 VAL A O 1
ATOM 1261 N N . VAL A 1 167 ? 0.420 -2.927 6.128 1.00 98.81 167 VAL A N 1
ATOM 1262 C CA . VAL A 1 167 ? 1.855 -3.254 6.191 1.00 98.81 167 VAL A CA 1
ATOM 1263 C C . VAL A 1 167 ? 2.687 -1.990 6.397 1.00 98.81 167 VAL A C 1
ATOM 1265 O O . VAL A 1 167 ? 3.522 -1.950 7.301 1.00 98.81 167 VAL A O 1
ATOM 1268 N N . VAL A 1 168 ? 2.433 -0.941 5.616 1.00 98.75 168 VAL A N 1
ATOM 1269 C CA . VAL A 1 168 ? 3.181 0.320 5.726 1.00 98.75 168 VAL A CA 1
ATOM 1270 C C . VAL A 1 168 ? 2.890 1.031 7.048 1.00 98.75 168 VAL A C 1
ATOM 1272 O O . VAL A 1 168 ? 3.814 1.541 7.683 1.00 98.75 168 VAL A O 1
ATOM 1275 N N . ALA A 1 169 ? 1.651 0.997 7.544 1.00 98.56 169 ALA A N 1
ATOM 1276 C CA . ALA A 1 169 ? 1.319 1.527 8.866 1.00 98.56 169 ALA A CA 1
ATOM 1277 C C . ALA A 1 169 ? 2.134 0.830 9.973 1.00 98.56 169 ALA A C 1
ATOM 1279 O O . ALA A 1 169 ? 2.669 1.496 10.864 1.00 98.56 169 ALA A O 1
ATOM 1280 N N . ALA A 1 170 ? 2.298 -0.496 9.893 1.00 98.06 170 ALA A N 1
ATOM 1281 C CA . ALA A 1 170 ? 3.146 -1.244 10.821 1.00 98.06 170 ALA A CA 1
ATOM 1282 C C . ALA A 1 170 ? 4.625 -0.836 10.702 1.00 98.06 170 ALA A C 1
ATOM 1284 O O . ALA A 1 170 ? 5.306 -0.683 11.717 1.00 98.06 170 ALA A O 1
ATOM 1285 N N . GLU A 1 171 ? 5.130 -0.596 9.488 1.00 96.75 171 GLU A N 1
ATOM 1286 C CA . GLU A 1 171 ? 6.496 -0.098 9.293 1.00 96.75 171 GLU A CA 1
ATOM 1287 C C . GLU A 1 171 ? 6.710 1.275 9.943 1.00 96.75 171 GLU A C 1
ATOM 1289 O O . GLU A 1 171 ? 7.716 1.474 10.629 1.00 96.75 171 GLU A O 1
ATOM 1294 N N . HIS A 1 172 ? 5.764 2.206 9.797 1.00 96.31 172 HIS A N 1
ATOM 1295 C CA . HIS A 1 172 ? 5.829 3.499 10.484 1.00 96.31 172 HIS A CA 1
ATOM 1296 C C . HIS A 1 172 ? 5.787 3.339 12.007 1.00 96.31 172 HIS A C 1
ATOM 1298 O O . HIS A 1 172 ? 6.594 3.963 12.701 1.00 96.31 172 HIS A O 1
ATOM 1304 N N . ALA A 1 173 ? 4.915 2.468 12.525 1.00 95.75 173 ALA A N 1
ATOM 1305 C CA . ALA A 1 173 ? 4.836 2.189 13.957 1.00 95.75 173 ALA A CA 1
ATOM 1306 C C . ALA A 1 173 ? 6.168 1.644 14.501 1.00 95.75 173 ALA A C 1
ATOM 1308 O O . ALA A 1 173 ? 6.643 2.128 15.525 1.00 95.75 173 ALA A O 1
ATOM 1309 N N . SER A 1 174 ? 6.825 0.737 13.764 1.00 93.88 174 SER A N 1
ATOM 1310 C CA . SER A 1 174 ? 8.110 0.130 14.155 1.00 93.88 174 SER A CA 1
ATOM 1311 C C . SER A 1 174 ? 9.281 1.114 14.256 1.00 93.88 174 SER A C 1
ATOM 1313 O O . SER A 1 174 ? 10.301 0.795 14.865 1.00 93.88 174 SER A O 1
ATOM 1315 N N . ARG A 1 175 ? 9.154 2.311 13.669 1.00 91.19 175 ARG A N 1
ATOM 1316 C CA . ARG A 1 175 ? 10.184 3.364 13.681 1.00 91.19 175 ARG A CA 1
ATOM 1317 C C . ARG A 1 175 ? 9.941 4.419 14.765 1.00 91.19 175 ARG A C 1
ATOM 1319 O O . ARG A 1 175 ? 10.744 5.342 14.897 1.00 91.19 175 ARG A O 1
ATOM 1326 N N . LEU A 1 176 ? 8.852 4.312 15.530 1.00 91.00 176 LEU A N 1
ATOM 1327 C CA . LEU A 1 176 ? 8.583 5.211 16.652 1.00 91.00 176 LEU A CA 1
ATOM 1328 C C . LEU A 1 176 ? 9.602 5.001 17.792 1.00 91.00 176 LEU A C 1
ATOM 1330 O O . LEU A 1 176 ? 10.195 3.925 17.908 1.00 91.00 176 LEU A O 1
ATOM 1334 N N . PRO A 1 177 ? 9.805 5.992 18.679 1.00 85.31 177 PRO A N 1
ATOM 1335 C CA . PRO A 1 177 ? 10.618 5.809 19.882 1.00 85.31 177 PRO A CA 1
ATOM 1336 C C . PRO A 1 177 ? 10.093 4.659 20.758 1.00 85.31 177 PRO A C 1
ATOM 1338 O O . PRO A 1 177 ? 8.881 4.514 20.902 1.00 85.31 177 PRO A O 1
ATOM 1341 N N . GLU A 1 178 ? 10.979 3.876 21.389 1.00 74.88 178 GLU A N 1
ATOM 1342 C CA . GLU A 1 178 ? 10.619 2.668 22.167 1.00 74.88 178 GLU A CA 1
ATOM 1343 C C . GLU A 1 178 ? 9.504 2.890 23.202 1.00 74.88 178 GLU A C 1
ATOM 1345 O O . GLU A 1 178 ? 8.641 2.030 23.371 1.00 74.88 178 GLU A O 1
ATOM 1350 N N . THR A 1 179 ? 9.466 4.061 23.844 1.00 69.38 179 THR A N 1
ATOM 1351 C CA . THR A 1 179 ? 8.430 4.441 24.823 1.00 69.38 179 THR A CA 1
ATOM 1352 C C . THR A 1 179 ? 7.013 4.474 24.243 1.00 69.38 179 THR A C 1
ATOM 1354 O O . THR A 1 179 ? 6.049 4.386 24.998 1.00 69.38 179 THR A O 1
ATOM 1357 N N . SER A 1 180 ? 6.892 4.592 22.920 1.00 68.81 180 SER A N 1
ATOM 1358 C CA . SER A 1 180 ? 5.633 4.679 22.171 1.00 68.81 180 SER A CA 1
ATOM 1359 C C . SER A 1 180 ? 5.436 3.514 21.185 1.00 68.81 180 SER A C 1
ATOM 1361 O O . SER A 1 180 ? 4.342 3.344 20.655 1.00 68.81 180 SER A O 1
ATOM 1363 N N . ASN A 1 181 ? 6.479 2.718 20.919 1.00 68.19 181 ASN A N 1
ATOM 1364 C CA . ASN A 1 181 ? 6.549 1.804 19.773 1.00 68.19 181 ASN A CA 1
ATOM 1365 C C . ASN A 1 181 ? 5.975 0.408 20.061 1.00 68.19 181 ASN A C 1
ATOM 1367 O O . ASN A 1 181 ? 5.078 -0.037 19.348 1.00 68.19 181 ASN A O 1
ATOM 1371 N N . ASN A 1 182 ? 6.408 -0.263 21.137 1.00 72.88 182 ASN A N 1
ATOM 1372 C CA . ASN A 1 182 ? 6.179 -1.711 21.259 1.00 72.88 182 ASN A CA 1
ATOM 1373 C C . ASN A 1 182 ? 4.696 -2.112 21.300 1.00 72.88 182 ASN A C 1
ATOM 1375 O O . ASN A 1 182 ? 4.334 -3.147 20.762 1.00 72.88 182 ASN A O 1
ATOM 1379 N N . GLN A 1 183 ? 3.808 -1.313 21.899 1.00 88.38 183 GLN A N 1
ATOM 1380 C CA . GLN A 1 183 ? 2.380 -1.662 21.925 1.00 88.38 183 GLN A CA 1
ATOM 1381 C C . GLN A 1 183 ? 1.646 -1.290 20.635 1.00 88.38 183 GLN A C 1
ATOM 1383 O O . GLN A 1 183 ? 0.759 -2.032 20.214 1.00 88.38 183 GLN A O 1
ATOM 1388 N N . LEU A 1 184 ? 1.984 -0.159 20.009 1.00 93.56 184 LEU A N 1
ATOM 1389 C CA . LEU A 1 184 ? 1.323 0.266 18.778 1.00 93.56 184 LEU A CA 1
ATOM 1390 C C . LEU A 1 184 ? 1.742 -0.615 17.601 1.00 93.56 184 LEU A C 1
ATOM 1392 O O . LEU A 1 184 ? 0.880 -1.081 16.861 1.00 93.56 184 LEU A O 1
ATOM 1396 N N . PHE A 1 185 ? 3.042 -0.890 17.463 1.00 95.19 185 PHE A N 1
ATOM 1397 C CA . PHE A 1 185 ? 3.567 -1.756 16.411 1.00 95.19 185 PHE A CA 1
ATOM 1398 C C . PHE A 1 185 ? 2.939 -3.149 16.445 1.00 95.19 185 PHE A C 1
ATOM 1400 O O . PHE A 1 185 ? 2.478 -3.624 15.409 1.00 95.19 185 PHE A O 1
ATOM 1407 N N . GLU A 1 186 ? 2.856 -3.779 17.619 1.00 94.62 186 GLU A N 1
ATOM 1408 C CA . GLU A 1 186 ? 2.238 -5.103 17.765 1.00 94.62 186 GLU A CA 1
ATOM 1409 C C . GLU A 1 186 ? 0.754 -5.079 17.376 1.00 94.62 186 GLU A C 1
ATOM 1411 O O . GLU A 1 186 ? 0.287 -5.934 16.620 1.00 94.62 186 GLU A O 1
ATOM 1416 N N . LYS A 1 187 ? 0.010 -4.057 17.820 1.00 96.56 187 LYS A N 1
ATOM 1417 C CA . LYS A 1 187 ? -1.412 -3.913 17.482 1.00 96.56 187 LYS A CA 1
ATOM 1418 C C . LYS A 1 187 ? -1.627 -3.707 15.986 1.00 96.56 187 LYS A C 1
ATOM 1420 O O . LYS A 1 187 ? -2.431 -4.426 15.398 1.00 96.56 187 LYS A O 1
ATOM 1425 N N . VAL A 1 188 ? -0.894 -2.787 15.360 1.00 98.00 188 VAL A N 1
ATOM 1426 C CA . VAL A 1 188 ? -1.006 -2.532 13.915 1.00 98.00 188 VAL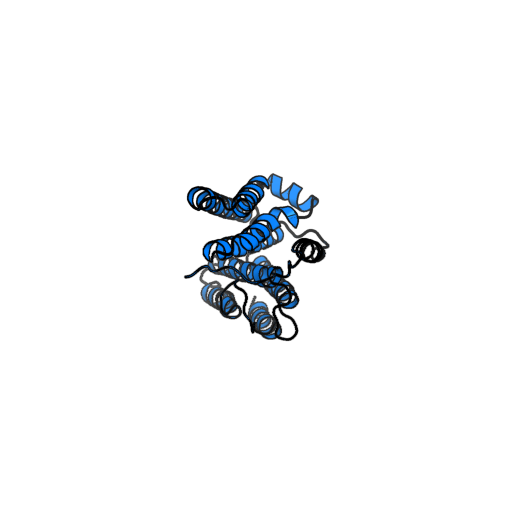 A CA 1
ATOM 1427 C C . VAL A 1 188 ? -0.557 -3.756 13.112 1.00 98.00 188 VAL A C 1
ATOM 1429 O O . VAL A 1 188 ? -1.256 -4.178 12.197 1.00 98.00 188 VAL A O 1
ATOM 1432 N N . SER A 1 189 ? 0.543 -4.406 13.500 1.00 97.62 189 SER A N 1
ATOM 1433 C CA . SER A 1 189 ? 1.030 -5.627 12.838 1.00 97.62 189 SER A CA 1
ATOM 1434 C C . SER A 1 189 ? 0.034 -6.784 12.911 1.00 97.62 189 SER A C 1
ATOM 1436 O O . SER A 1 189 ? -0.044 -7.589 11.978 1.00 97.62 189 SER A O 1
ATOM 1438 N N . SER A 1 190 ? -0.745 -6.871 13.996 1.00 97.81 190 SER A N 1
ATOM 1439 C CA . SER A 1 190 ? -1.767 -7.908 14.163 1.00 97.81 190 SER A CA 1
ATOM 1440 C C . SER A 1 190 ? -2.926 -7.781 13.169 1.00 97.81 190 SER A C 1
ATOM 1442 O O . SER A 1 190 ? -3.523 -8.799 12.820 1.00 97.81 190 SER A O 1
ATOM 1444 N N . LEU A 1 191 ? -3.190 -6.582 12.628 1.00 98.56 191 LEU A N 1
ATOM 1445 C CA . LEU A 1 191 ? -4.247 -6.368 11.632 1.00 98.56 191 LEU A CA 1
ATOM 1446 C C . LEU A 1 191 ? -4.035 -7.193 10.359 1.00 98.56 191 LEU A C 1
ATOM 1448 O O . LEU A 1 191 ? -5.002 -7.571 9.710 1.00 98.56 191 LEU A O 1
ATOM 1452 N N . ARG A 1 192 ? -2.793 -7.566 10.022 1.00 97.94 192 ARG A N 1
ATOM 1453 C CA . ARG A 1 192 ? -2.529 -8.443 8.867 1.00 97.94 192 ARG A CA 1
ATOM 1454 C C . ARG A 1 192 ? -3.215 -9.809 8.978 1.00 97.94 192 ARG A C 1
ATOM 1456 O O . ARG A 1 192 ? -3.375 -10.470 7.962 1.00 97.94 192 ARG A O 1
ATOM 1463 N N . GLN A 1 193 ? -3.618 -10.238 10.178 1.00 97.56 193 GLN A N 1
ATOM 1464 C CA . GLN A 1 193 ? -4.360 -11.490 10.378 1.00 97.56 193 GLN A CA 1
ATOM 1465 C C . GLN A 1 193 ? -5.797 -11.433 9.838 1.00 97.56 193 GLN A C 1
ATOM 1467 O O . GLN A 1 193 ? -6.398 -12.483 9.628 1.00 97.56 193 GLN A O 1
ATOM 1472 N N . ILE A 1 194 ? -6.326 -10.235 9.554 1.00 98.25 194 ILE A N 1
ATOM 1473 C CA . ILE A 1 194 ? -7.581 -10.058 8.807 1.00 98.25 194 ILE A CA 1
ATOM 1474 C C . ILE A 1 194 ? -7.462 -10.702 7.412 1.00 98.25 194 ILE A C 1
ATOM 1476 O O . ILE A 1 194 ? -8.415 -11.308 6.918 1.00 98.25 194 ILE A O 1
ATOM 1480 N N . TRP A 1 195 ? -6.270 -10.656 6.808 1.00 98.25 195 TRP A N 1
ATOM 1481 C CA . TRP A 1 195 ? -5.953 -11.281 5.526 1.00 98.25 195 TRP A CA 1
ATOM 1482 C C . TRP A 1 195 ? -5.472 -12.724 5.703 1.00 98.25 195 TRP A C 1
ATOM 1484 O O . TRP A 1 195 ? -4.274 -12.996 5.811 1.00 98.25 195 TRP A O 1
ATOM 1494 N N . LEU A 1 196 ? -6.410 -13.677 5.665 1.00 97.00 196 LEU A N 1
ATOM 1495 C CA . LEU A 1 196 ? -6.163 -15.109 5.920 1.00 97.00 196 LEU A CA 1
ATOM 1496 C C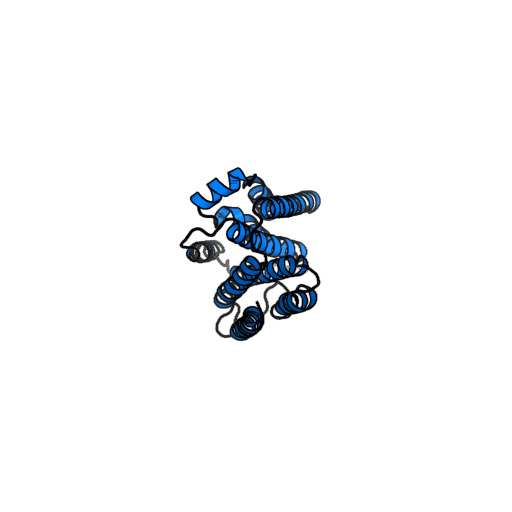 . LEU A 1 196 ? -5.063 -15.740 5.045 1.00 97.00 196 LEU A C 1
ATOM 1498 O O . LEU A 1 196 ? -4.479 -16.759 5.419 1.00 97.00 196 LEU A O 1
ATOM 1502 N N . ARG A 1 197 ? -4.793 -15.168 3.865 1.00 97.19 197 ARG A N 1
ATOM 1503 C CA . ARG A 1 197 ? -3.743 -15.615 2.935 1.00 97.19 197 ARG A CA 1
ATOM 1504 C C . ARG A 1 197 ? -2.869 -14.457 2.443 1.00 97.19 197 ARG A C 1
ATOM 1506 O O . ARG A 1 197 ? -2.377 -14.492 1.316 1.00 97.19 197 ARG A O 1
ATOM 1513 N N . GLY A 1 198 ? -2.670 -13.434 3.277 1.00 97.25 198 GLY A N 1
ATOM 1514 C CA . GLY A 1 198 ? -2.062 -12.182 2.824 1.00 97.25 198 GLY A CA 1
ATOM 1515 C C . GLY A 1 198 ? -2.904 -11.549 1.703 1.00 97.25 198 GLY A C 1
ATOM 1516 O O . GLY A 1 198 ? -4.124 -11.700 1.725 1.00 97.25 198 GLY A O 1
ATOM 1517 N N . PRO A 1 199 ? -2.299 -10.904 0.693 1.00 98.00 199 PRO A N 1
ATOM 1518 C CA . PRO A 1 199 ? -3.052 -10.226 -0.366 1.00 98.00 199 PRO A CA 1
ATOM 1519 C C . PRO A 1 199 ? -3.689 -11.192 -1.391 1.00 98.00 199 PRO A C 1
ATOM 1521 O O . PRO A 1 199 ? -4.279 -10.758 -2.378 1.00 98.00 199 PRO A O 1
ATOM 1524 N N . LEU A 1 200 ? -3.567 -12.511 -1.207 1.00 98.56 200 LEU A N 1
ATOM 1525 C CA . LEU A 1 200 ? -4.168 -13.487 -2.116 1.00 98.56 200 LEU A CA 1
ATOM 1526 C C . LEU A 1 200 ? -5.685 -13.597 -1.901 1.00 98.56 200 LEU A C 1
ATOM 1528 O O . LEU A 1 200 ? -6.143 -13.551 -0.757 1.00 98.56 200 LEU A O 1
ATOM 1532 N N . PRO A 1 201 ? -6.467 -13.841 -2.968 1.00 97.50 201 PRO A N 1
ATOM 1533 C CA . PRO A 1 201 ? -7.910 -13.998 -2.852 1.00 97.50 201 PRO A CA 1
ATOM 1534 C C . PRO A 1 201 ? -8.297 -15.183 -1.959 1.00 97.50 201 PRO A C 1
ATOM 1536 O O . PRO A 1 201 ? -7.659 -16.247 -1.945 1.00 97.50 201 PRO A O 1
ATOM 1539 N N . VAL A 1 202 ? -9.416 -15.016 -1.258 1.00 97.38 202 VAL A N 1
ATOM 1540 C CA . VAL A 1 202 ? -10.056 -16.044 -0.433 1.00 97.38 202 VAL A CA 1
ATOM 1541 C C . VAL A 1 202 ? -11.543 -16.136 -0.757 1.00 97.38 202 VAL A C 1
ATOM 1543 O O . VAL A 1 202 ? -12.177 -15.149 -1.113 1.00 97.38 202 VAL A O 1
ATOM 1546 N N . VAL A 1 203 ? -12.108 -17.339 -0.625 1.00 95.88 203 VAL A N 1
ATOM 1547 C CA . VAL A 1 203 ? -13.539 -17.581 -0.886 1.00 95.88 203 VAL A CA 1
ATOM 1548 C C . VAL A 1 203 ? -14.416 -16.922 0.181 1.00 95.88 203 VAL A C 1
ATOM 1550 O O . VAL A 1 203 ? -15.479 -16.397 -0.131 1.00 95.88 203 VAL A O 1
ATOM 1553 N N . THR A 1 204 ? -13.950 -16.942 1.429 1.00 96.94 204 THR A N 1
ATOM 1554 C CA . THR A 1 204 ? -14.642 -16.366 2.583 1.00 96.94 204 THR A CA 1
ATOM 1555 C C . THR A 1 204 ? -13.703 -15.357 3.241 1.00 96.94 204 THR A C 1
ATOM 1557 O O . THR A 1 204 ? -12.901 -15.754 4.091 1.00 96.94 204 THR A O 1
ATOM 1560 N N . PRO A 1 205 ? -13.707 -14.085 2.805 1.00 98.06 205 PRO A N 1
ATOM 1561 C CA . PRO A 1 205 ? -12.916 -13.050 3.456 1.00 98.06 205 PRO A CA 1
ATOM 1562 C C . PRO A 1 205 ? -13.453 -12.749 4.855 1.00 98.06 205 PRO A C 1
ATOM 1564 O O . PRO A 1 205 ? -14.635 -12.943 5.144 1.00 98.06 205 PRO A O 1
ATOM 1567 N N . THR A 1 206 ? -12.575 -12.243 5.716 1.00 98.31 206 THR A N 1
ATOM 1568 C CA . THR A 1 206 ? -12.970 -11.667 7.004 1.00 98.31 206 THR A CA 1
ATOM 1569 C C . THR A 1 206 ? -13.924 -10.487 6.748 1.00 98.31 206 THR A C 1
ATOM 1571 O O . THR A 1 206 ? -13.623 -9.677 5.868 1.00 98.31 206 THR A O 1
ATOM 1574 N N . PRO A 1 207 ? -15.063 -10.363 7.454 1.00 97.75 207 PRO A N 1
ATOM 1575 C CA . PRO A 1 207 ? -15.994 -9.246 7.283 1.00 97.75 207 PRO A CA 1
ATOM 1576 C C . PRO A 1 207 ? -15.338 -7.869 7.468 1.00 97.75 207 PRO A C 1
ATOM 1578 O O . PRO A 1 207 ? -14.489 -7.691 8.339 1.00 97.75 207 PRO A O 1
ATOM 1581 N N . SER A 1 208 ? -15.767 -6.873 6.687 1.00 97.06 208 SER A N 1
ATOM 1582 C CA . SER A 1 208 ? -15.223 -5.505 6.735 1.00 97.06 208 SER A CA 1
ATOM 1583 C C . SER A 1 208 ? -15.407 -4.823 8.097 1.00 97.06 208 SER A C 1
ATOM 1585 O O . SER A 1 208 ? -14.500 -4.131 8.565 1.00 97.06 208 SER A O 1
ATOM 1587 N N . ASP A 1 209 ? -16.515 -5.099 8.789 1.00 97.62 209 ASP A N 1
ATOM 1588 C CA . ASP A 1 209 ? -16.771 -4.596 10.146 1.00 97.62 209 ASP A CA 1
ATOM 1589 C C . ASP A 1 209 ? -15.709 -5.049 11.16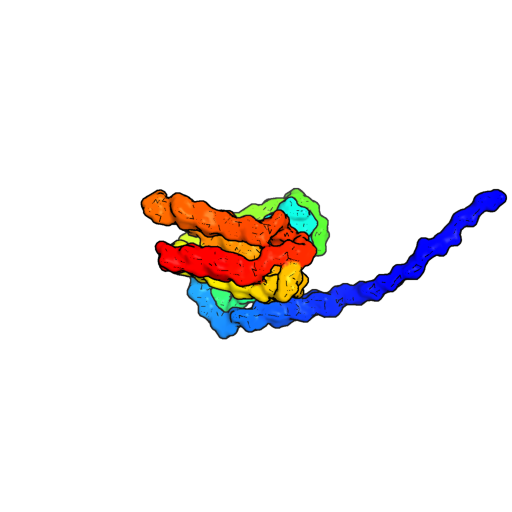3 1.00 97.62 209 ASP A C 1
ATOM 1591 O O . ASP A 1 209 ? -15.416 -4.319 12.113 1.00 97.62 209 ASP A O 1
ATOM 1595 N N . GLU A 1 210 ? -15.094 -6.225 10.979 1.00 98.19 210 GLU A N 1
ATOM 1596 C CA . GLU A 1 210 ? -14.037 -6.700 11.879 1.00 98.19 210 GLU A CA 1
ATOM 1597 C C . GLU A 1 210 ? -12.765 -5.856 11.745 1.00 98.19 210 GLU A C 1
ATOM 1599 O O . GLU A 1 210 ? -12.186 -5.459 12.762 1.00 98.19 210 GLU A O 1
ATOM 1604 N N . LEU A 1 211 ? -12.366 -5.509 10.513 1.00 98.38 211 LEU A N 1
ATOM 1605 C CA . LEU A 1 211 ? -11.248 -4.589 10.286 1.00 98.38 211 LEU A CA 1
ATOM 1606 C C . LEU A 1 211 ? -11.569 -3.202 10.851 1.00 98.38 211 LEU A C 1
ATOM 1608 O O . LEU A 1 211 ? -10.754 -2.642 11.586 1.00 98.38 211 LEU A O 1
ATOM 1612 N N . ALA A 1 212 ? -12.763 -2.672 10.570 1.00 98.44 212 ALA A N 1
ATOM 1613 C CA . ALA A 1 212 ? -13.182 -1.355 11.049 1.00 98.44 212 ALA A CA 1
ATOM 1614 C C . ALA A 1 212 ? -13.165 -1.262 12.586 1.00 98.44 212 ALA A C 1
ATOM 1616 O O . ALA A 1 212 ? -12.678 -0.278 13.152 1.00 98.44 212 ALA A O 1
ATOM 1617 N N . LEU A 1 213 ? -13.644 -2.299 13.284 1.00 98.56 213 LEU A N 1
ATOM 1618 C CA . LEU A 1 213 ? -13.605 -2.370 14.747 1.00 98.56 213 LEU A CA 1
ATOM 1619 C C . LEU A 1 213 ? -12.172 -2.451 15.286 1.00 98.56 213 LEU A C 1
ATOM 1621 O O . LEU A 1 213 ? -11.843 -1.744 16.245 1.00 98.56 213 LEU A O 1
ATOM 1625 N N . ALA A 1 214 ? -11.321 -3.279 14.675 1.00 98.50 214 ALA A N 1
ATOM 1626 C CA . ALA A 1 214 ? -9.926 -3.421 15.084 1.00 98.50 214 ALA A CA 1
ATOM 1627 C C . ALA A 1 214 ? -9.140 -2.113 14.884 1.00 98.50 214 ALA A C 1
ATOM 1629 O O . ALA A 1 214 ? -8.448 -1.660 15.800 1.00 98.50 214 ALA A O 1
ATOM 1630 N N . VAL A 1 215 ? -9.316 -1.456 13.734 1.00 98.62 215 VAL A N 1
ATOM 1631 C CA . VAL A 1 215 ? -8.725 -0.145 13.434 1.00 98.62 215 VAL A CA 1
ATOM 1632 C C . VAL A 1 215 ? -9.226 0.912 14.413 1.00 98.62 215 VAL A C 1
ATOM 1634 O O . VAL A 1 215 ? -8.411 1.589 15.040 1.00 98.62 215 VAL A O 1
ATOM 1637 N N . LYS A 1 216 ? -10.540 1.008 14.649 1.00 98.56 216 LYS A N 1
ATOM 1638 C CA . LYS A 1 216 ? -11.114 1.961 15.614 1.00 98.56 216 LYS A CA 1
ATOM 1639 C C . LYS A 1 216 ? -10.515 1.805 17.014 1.00 98.56 216 LYS A C 1
ATOM 1641 O O . LYS A 1 216 ? -10.238 2.806 17.675 1.00 98.56 216 LYS A O 1
ATOM 1646 N N . ALA A 1 217 ? -10.299 0.569 17.464 1.00 97.88 217 ALA A N 1
ATOM 1647 C CA . ALA A 1 217 ? -9.690 0.296 18.763 1.00 97.88 217 ALA A CA 1
ATOM 1648 C C . ALA A 1 217 ? -8.224 0.757 18.842 1.00 97.88 217 ALA A C 1
ATOM 1650 O O . ALA A 1 217 ? -7.769 1.156 19.915 1.00 97.88 217 ALA A O 1
ATOM 1651 N N . ILE A 1 218 ? -7.476 0.709 17.736 1.00 97.12 218 ILE A N 1
ATOM 1652 C CA . ILE A 1 218 ? -6.103 1.232 17.654 1.00 97.12 218 ILE A CA 1
ATOM 1653 C C . ILE A 1 218 ? -6.122 2.760 17.633 1.00 97.12 218 ILE A C 1
ATOM 1655 O O . ILE A 1 218 ? -5.434 3.390 18.435 1.00 97.12 218 ILE A O 1
ATOM 1659 N N . LEU A 1 219 ? -6.952 3.353 16.773 1.00 96.75 219 LEU A N 1
ATOM 1660 C CA . LEU A 1 219 ? -7.049 4.802 16.591 1.00 96.75 219 LEU A CA 1
ATOM 1661 C C . LEU A 1 219 ? -7.528 5.551 17.834 1.00 96.75 219 LEU A C 1
ATOM 1663 O O . LEU A 1 219 ? -7.265 6.743 17.943 1.00 96.75 219 LEU A O 1
ATOM 1667 N N . SER A 1 220 ? -8.209 4.884 18.772 1.00 95.88 220 SER A N 1
ATOM 1668 C CA . SER A 1 220 ? -8.606 5.484 20.051 1.00 95.88 220 SER A CA 1
ATOM 1669 C C . SER A 1 220 ? -7.458 5.610 21.064 1.00 95.88 220 SER A C 1
ATOM 1671 O O . SER A 1 220 ? -7.690 6.066 22.182 1.00 95.88 220 SER A O 1
ATOM 1673 N N . GLN A 1 221 ? -6.258 5.129 20.730 1.00 89.69 221 GLN A N 1
ATOM 1674 C CA . GLN A 1 221 ? -5.078 5.137 21.606 1.00 89.69 221 GLN A CA 1
ATOM 1675 C C . GLN A 1 221 ? -3.971 6.077 21.117 1.00 89.69 221 GLN A C 1
ATOM 1677 O O . GLN A 1 221 ? -2.981 6.258 21.827 1.00 89.69 221 GLN A O 1
ATOM 1682 N N . ILE A 1 222 ? -4.124 6.638 19.918 1.00 90.56 222 ILE A N 1
ATOM 1683 C CA . ILE A 1 222 ? -3.179 7.550 19.267 1.00 90.56 222 ILE A CA 1
ATOM 1684 C C . ILE A 1 222 ? -3.906 8.787 18.765 1.00 90.56 222 ILE A C 1
ATOM 1686 O O . ILE A 1 222 ? -5.157 8.789 18.817 1.00 90.56 222 ILE A O 1
#

Foldseek 3Di:
DDDDDDDDDDDDDDPPPPVPVQLVVVLPPDPDADQLLLLLLLLQLLLQLLVVCVVVVNLLLSLVSLLCNPSNHDPVSVVVLVVQPDDSVLSVVLSVCSVVVHDPVRNVVSSVVSNVNSVSSSVSSPDDLLVNLLSLLVQLLVLCCCQADPQAGPDLNSLSSSLSSLVSSLVSLCPDDPVRRPVLNVLSVCLQVQVVPRSDDDGGGRHSVVSVVSSVVSNVVD

Sequence (222 aa):
MVLFACAPNGSMIDRSNVMTDTVEKSVAHQQSPLPMPMRLAFMSGHVSAGITLYHAGETEMASSHLLHPVSETHVDERAGLYGIGFTHAIFESVSLALEADAPKTLVMPLLARTKEHMEMLTKNAGGDPISIIRFLLETSVEEYSIGVQDGKLTDLGEYQDAFGFVVVAAEHASRLPETSNNQLFEKVSSLRQIWLRGPLPVVTPTPSDELALAVKAILSQI